Protein 2FCJ (pdb70)

Secondary structure (DSSP, 8-state):
-PPP-EEEEESSHHHHHHHHHHBSS--EEEE--S---HHHHHHHHHHTTTSEEEEE--SSHHHHHHHHHHHHH-TTSEEE---TTT-STTTS-HHHHHHHHHHTT--B-GGGT-/----EEEEESSHHHHHHHHHHBSS--EEEE--S---HHHHHHHHHHTTTSEEEEE--SSHHHHHHHHHHHHH-TTSEEE---GGG-SGGGS-HHHHHHHHHHTT--B-GGGGS--TT-/---EEEEESSHHHHHHHHHHB-S--EEEE--S---HHHHHHHHHHTTTSEEEEE--SSHHHHHHHHHHHHH-TTSEEE---GGG-SGGGS-HHHHHHHHHHTT--B-GGG-SPPP-

Nearest PDB structures (foldseek):
  2fcj-assembly1_A  TM=1.009E+00  e=1.079E-23  Geobacillus stearothermophilus
  2fcj-assembly2_B  TM=9.886E-01  e=8.982E-22  Geobacillus stearothermophilus
  6z2b-assembly4_D  TM=7.863E-01  e=1.156E-04  Geobacillus stearothermophilus
  6z2b-assembly2_B  TM=7.412E-01  e=1.156E-04  Geobacillus stearothermophilus
  6tpq-assembly1_B  TM=8.376E-01  e=6.869E-04  Geobacillus stearothermophilus

InterPro domains:
  IPR006171 TOPRIM domain [PF01751] (6-75)
  IPR006171 TOPRIM domain [PS50880] (5-93)
  IPR006171 TOPRIM domain [SM00493] (5-79)
  IPR034141 Ribonuclease M5-like, TOPRIM domain [cd01027] (4-86)

Sequence (348 aa):
MMRRVEEKVIIVEGRSDKQKVAAVLNEPVVIVCTNGTISDARLEELADELEGYDVYLLADADEAGEKLRRQFRRMFPEAEHLYIDRAAYREVAAAAPIWHLAQVLLRARFDVRIESLMRRVEKVIIVEGRSDKQKVAAVLNEPVVIVCTNGTISDARLEELADELEGGYDVYLLADAADEAGEKLRRQFRRRMFPEAEHLYIDRAYREVAAAPIWHLAQVLLRARFDVRIESLMRGRGERVEEKVIIVEGRSDKQKVAAVLNEPVVIVCTNGTISDARLEELADELEGYDVYLLADADEAGEKLRRQFRRRMFPEAEHLYIDRAYREVAAAPIWHLAQVLLRARFDVRIEESLMRGRG

Organism: Geobacillus kaustophilus (strain HTA426) (NCBI:txid235909)

Solvent-accessible surface area: 18902 Å² total; per-residue (Å²): 227,222,201,52,76,44,0,0,0,0,30,22,179,74,8,70,99,42,0,51,64,0,18,90,41,95,22,67,20,33,21,14,120,26,106,20,59,58,65,165,0,86,110,23,2,80,126,19,55,18,79,22,6,10,0,0,1,23,8,14,107,48,0,26,113,8,6,78,25,0,27,127,34,2,4,19,1,41,28,13,58,7,66,27,83,81,124,57,0,54,65,1,35,91,110,24,0,0,88,4,0,91,168,9,186,2,77,20,105,142,111,13,75,124,204,190,53,74,44,0,0,0,0,19,25,178,57,10,79,122,38,0,52,62,1,11,88,33,94,22,56,21,37,25,17,111,33,128,32,66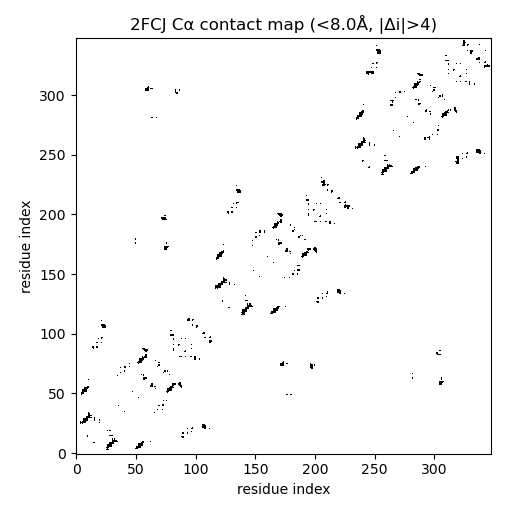,55,70,96,0,91,94,18,12,100,128,22,144,69,94,66,6,3,0,0,2,20,10,25,68,50,0,9,92,6,3,51,24,0,88,149,46,6,90,128,5,79,31,14,95,10,69,37,68,60,73,70,0,47,60,3,25,66,65,24,0,0,92,23,0,88,203,8,146,3,78,10,109,147,124,12,52,157,160,34,237,89,117,145,71,52,43,0,0,0,0,11,20,133,65,3,62,108,58,0,46,57,0,16,88,42,88,25,56,32,29,22,13,110,17,80,31,69,81,78,85,0,66,99,7,3,79,109,15,88,33,68,6,3,5,0,0,1,8,34,30,120,30,0,99,97,1,17,121,14,0,124,172,44,8,11,22,3,72,36,15,116,12,71,181,81,84,149,68,0,24,63,0,31,55,95,36,0,0,68,9,0,65,145,12,193,3,82,11,108,127,124,4,69,161,184,36,115,130

CATH classification: 3.40.1360.10

Structure (mmCIF, N/CA/C/O backbone):
data_2FCJ
#
_entry.id   2FCJ
#
_cell.length_a   36.617
_cell.length_b   72.720
_cell.length_c   116.299
_cell.angle_alpha   90.00
_cell.angle_beta   90.00
_cell.angle_gamma   90.00
#
_symmetry.space_group_name_H-M   'P 21 21 21'
#
loop_
_entity.id
_entity.type
_entity.pdbx_description
1 polymer 'small TOPRIM domain protein'
2 non-polymer GLYCEROL
3 non-polymer 'SULFATE ION'
4 non-polymer '2-(N-MORPHOLINO)-ETHANESULFONIC ACID'
5 water water
#
loop_
_atom_site.group_PDB
_atom_site.id
_atom_site.type_symbol
_atom_site.label_atom_id
_atom_site.label_alt_id
_atom_site.label_comp_id
_atom_site.label_asym_id
_atom_site.label_entity_id
_atom_site.label_seq_id
_atom_site.pdbx_PDB_ins_code
_atom_site.Cartn_x
_atom_site.Cartn_y
_atom_site.Cartn_z
_atom_site.occupancy
_atom_site.B_iso_or_equiv
_atom_site.auth_seq_id
_atom_site.auth_comp_id
_atom_site.auth_asym_id
_atom_site.auth_atom_id
_atom_site.pdbx_PDB_model_num
ATOM 1 N N A MET A 1 1 ? 4.111 57.534 -14.904 0.50 27.27 1 MET A N 1
ATOM 2 N N B MET A 1 1 ? 3.222 57.458 -14.557 0.50 27.41 1 MET A N 1
ATOM 3 C CA A MET A 1 1 ? 4.084 56.812 -13.599 0.50 25.90 1 MET A CA 1
ATOM 4 C CA B MET A 1 1 ? 3.919 56.716 -13.471 0.50 27.41 1 MET A CA 1
ATOM 5 C C A MET A 1 1 ? 4.353 55.318 -13.754 0.50 22.32 1 MET A C 1
ATOM 6 C C B MET A 1 1 ? 4.604 55.450 -13.994 0.50 23.84 1 MET A C 1
ATOM 7 O O A MET A 1 1 ? 3.561 54.570 -14.350 0.50 21.47 1 MET A O 1
ATOM 8 O O B MET A 1 1 ? 4.453 55.065 -15.155 0.50 24.03 1 MET A O 1
ATOM 17 N N . ARG A 1 2 ? 5.444 54.871 -13.154 1.00 20.39 2 ARG A N 1
ATOM 18 C CA . ARG A 1 2 ? 5.825 53.480 -13.280 1.00 20.44 2 ARG A CA 1
ATOM 19 C C . ARG A 1 2 ? 5.002 52.612 -12.333 1.00 19.53 2 ARG A C 1
ATOM 20 O O . ARG A 1 2 ? 4.338 53.116 -11.418 1.00 19.82 2 ARG A O 1
ATOM 28 N N . ARG A 1 3 ? 4.961 51.323 -12.601 1.00 18.28 3 ARG A N 1
ATOM 29 C CA . ARG A 1 3 ? 4.123 50.437 -11.837 1.00 18.52 3 ARG A CA 1
ATOM 30 C C . ARG A 1 3 ? 4.627 50.337 -10.401 1.00 19.28 3 ARG A C 1
ATOM 31 O O . ARG A 1 3 ? 5.819 50.397 -10.114 1.00 18.99 3 ARG A O 1
ATOM 39 N N . VAL A 1 4 ? 3.701 50.222 -9.469 1.00 16.47 4 VAL A N 1
ATOM 40 C CA . VAL A 1 4 ? 4.075 50.063 -8.076 1.00 18.73 4 VAL A CA 1
ATOM 41 C C . VAL A 1 4 ? 4.391 48.599 -7.807 1.00 21.43 4 VAL A C 1
ATOM 42 O O . VAL A 1 4 ? 3.604 47.720 -8.187 1.00 25.26 4 VAL A O 1
ATOM 46 N N . GLU A 1 5 ? 5.587 48.340 -7.276 1.00 19.73 5 GLU A N 1
ATOM 47 C CA A GLU A 1 5 ? 6.055 46.968 -7.047 0.50 23.17 5 GLU A CA 1
ATOM 48 C CA B GLU A 1 5 ? 6.088 46.976 -7.062 0.50 24.85 5 GLU A CA 1
ATOM 49 C C . GLU A 1 5 ? 6.274 46.640 -5.581 1.00 23.55 5 GLU A C 1
ATOM 50 O O . GLU A 1 5 ? 6.251 45.473 -5.181 1.00 25.96 5 GLU A O 1
ATOM 61 N N . LYS A 1 6 ? 6.504 47.662 -4.774 1.00 20.82 6 LYS A N 1
ATOM 62 C CA . LYS A 1 6 ? 6.870 47.448 -3.382 1.00 20.98 6 LYS A CA 1
ATOM 63 C C . LYS A 1 6 ? 5.650 47.363 -2.515 1.00 19.72 6 LYS A C 1
ATOM 64 O O . LYS A 1 6 ? 4.722 48.148 -2.647 1.00 19.96 6 LYS A O 1
ATOM 70 N N . VAL A 1 7 ? 5.744 46.485 -1.517 1.00 19.45 7 VAL A N 1
ATOM 71 C CA . VAL A 1 7 ? 4.678 46.249 -0.562 1.00 20.31 7 VAL A CA 1
ATOM 72 C C . VAL A 1 7 ? 5.290 46.094 0.832 1.00 20.57 7 VAL A C 1
ATOM 73 O O . VAL A 1 7 ? 6.259 45.338 0.997 1.00 21.64 7 VAL A O 1
ATOM 77 N N . ILE A 1 8 ? 4.780 46.841 1.813 1.00 19.90 8 ILE A N 1
ATOM 78 C CA . ILE A 1 8 ? 5.146 46.644 3.219 1.00 19.51 8 ILE A CA 1
ATOM 79 C C . ILE A 1 8 ? 3.924 46.145 3.963 1.00 20.83 8 ILE A C 1
ATOM 80 O O . ILE A 1 8 ? 2.848 46.736 3.866 1.00 20.08 8 ILE A O 1
ATOM 85 N N . ILE A 1 9 ? 4.108 45.065 4.720 1.00 20.18 9 ILE A N 1
ATOM 86 C CA . ILE A 1 9 ? 3.056 44.514 5.558 1.00 20.39 9 ILE A CA 1
ATOM 87 C C . ILE A 1 9 ? 3.386 44.801 7.005 1.00 19.16 9 ILE A C 1
ATOM 88 O O . ILE A 1 9 ? 4.524 44.631 7.438 1.00 20.05 9 ILE A O 1
ATOM 93 N N . VAL A 1 10 ? 2.409 45.336 7.726 1.00 19.34 10 VAL A N 1
ATOM 94 C CA . VAL A 1 10 ? 2.526 45.608 9.160 1.00 19.17 10 VAL A CA 1
ATOM 95 C C . VAL A 1 10 ? 1.322 45.038 9.882 1.00 19.91 10 VAL A C 1
ATOM 96 O O . VAL A 1 10 ? 0.312 44.678 9.260 1.00 19.98 10 VAL A O 1
ATOM 100 N N . GLU A 1 11 ? 1.417 44.991 11.208 1.00 20.11 11 GLU A N 1
ATOM 101 C CA . GLU A 1 11 ? 0.380 44.365 12.018 1.00 22.12 11 GLU A CA 1
ATOM 102 C C . GLU A 1 11 ? -0.714 45.347 12.424 1.00 22.13 11 GLU A C 1
ATOM 103 O O . GLU A 1 11 ? -1.885 44.967 12.555 1.00 24.57 11 GLU A O 1
ATOM 109 N N . GLY A 1 12 ? -0.341 46.609 12.602 1.00 21.81 12 GLY A N 1
ATOM 110 C CA . GLY A 1 12 ? -1.193 47.569 13.305 1.00 22.02 12 GLY A CA 1
ATOM 111 C C . GLY A 1 12 ? -1.542 48.799 12.488 1.00 22.13 12 GLY A C 1
ATOM 112 O O . GLY A 1 12 ? -0.755 49.259 11.666 1.00 21.58 12 GLY A O 1
ATOM 113 N N . ARG A 1 13 ? -2.729 49.349 12.727 1.00 20.54 13 ARG A N 1
ATOM 114 C CA . ARG A 1 13 ? -3.202 50.491 11.958 1.00 21.77 13 ARG A CA 1
ATOM 115 C C . ARG A 1 13 ? -2.255 51.680 12.076 1.00 20.63 13 ARG A C 1
ATOM 116 O O . ARG A 1 13 ? -2.006 52.384 11.097 1.00 22.15 13 ARG A O 1
ATOM 124 N N . SER A 1 14 ? -1.810 51.967 13.296 1.00 20.00 14 SER A N 1
ATOM 125 C CA . SER A 1 14 ? -0.929 53.106 13.503 1.00 20.36 14 SER A CA 1
ATOM 126 C C . SER A 1 14 ? 0.418 52.877 12.831 1.00 20.09 14 SER A C 1
ATOM 127 O O . SER A 1 14 ? 1.040 53.820 12.345 1.00 22.09 14 SER A O 1
ATOM 130 N N . ASP A 1 15 ? 0.855 51.619 12.784 1.00 19.99 15 ASP A N 1
ATOM 131 C CA . ASP A 1 15 ? 2.091 51.277 12.079 1.00 19.61 15 ASP A CA 1
ATOM 132 C C . ASP A 1 15 ? 1.939 51.703 10.629 1.00 20.41 15 ASP A C 1
ATOM 133 O O . ASP A 1 15 ? 2.872 52.226 10.040 1.00 20.07 15 ASP A O 1
ATOM 138 N N . LYS A 1 16 ? 0.803 51.358 10.027 1.00 20.17 16 LYS A N 1
ATOM 139 C CA . LYS A 1 16 ? 0.557 51.649 8.620 1.00 19.70 16 LYS A CA 1
ATOM 140 C C . LYS A 1 16 ? 0.608 53.144 8.335 1.00 20.35 16 LYS A C 1
ATOM 141 O O . LYS A 1 16 ? 1.293 53.585 7.416 1.00 20.86 16 LYS A O 1
ATOM 147 N N . GLN A 1 17 ? -0.102 53.923 9.143 1.00 20.04 17 GLN A N 1
ATOM 148 C CA . GLN A 1 17 ? -0.112 55.365 8.967 1.00 20.27 17 GLN A CA 1
ATOM 149 C C . GLN A 1 17 ? 1.287 55.964 9.145 1.00 19.19 17 GLN A C 1
ATOM 150 O O . GLN A 1 17 ? 1.697 56.841 8.389 1.00 20.08 17 GLN A O 1
ATOM 156 N N . LYS A 1 18 ? 2.027 55.462 10.127 1.00 21.01 18 LYS A N 1
ATOM 157 C CA . LYS A 1 18 ? 3.369 55.963 10.409 1.00 20.09 18 LYS A CA 1
ATOM 158 C C . LYS A 1 18 ? 4.330 55.664 9.261 1.00 20.91 18 LYS A C 1
ATOM 159 O O . LYS A 1 18 ? 5.103 56.524 8.836 1.00 21.50 18 LYS A O 1
ATOM 165 N N . VAL A 1 19 ? 4.283 54.435 8.766 1.00 20.49 19 VAL A N 1
ATOM 166 C CA . VAL A 1 19 ? 5.067 54.076 7.594 1.00 19.83 19 VAL A CA 1
ATOM 167 C C . VAL A 1 19 ? 4.720 54.944 6.386 1.00 21.33 19 VAL A C 1
ATOM 168 O O . VAL A 1 19 ? 5.606 55.458 5.696 1.00 19.91 19 VAL A O 1
ATOM 172 N N . ALA A 1 20 ? 3.426 55.099 6.119 1.00 19.73 20 ALA A N 1
ATOM 173 C CA . ALA A 1 20 ? 2.982 55.861 4.962 1.00 20.59 20 ALA A CA 1
ATOM 174 C C . ALA A 1 20 ? 3.476 57.298 5.021 1.00 21.05 20 ALA A C 1
ATOM 175 O O . ALA A 1 20 ? 3.718 57.912 3.985 1.00 22.46 20 ALA A O 1
ATOM 177 N N . ALA A 1 21 ? 3.567 57.843 6.233 1.00 20.08 21 ALA A N 1
ATOM 178 C CA . ALA A 1 21 ? 3.973 59.229 6.429 1.00 21.13 21 ALA A CA 1
ATOM 179 C C . ALA A 1 21 ? 5.447 59.457 6.113 1.00 18.20 21 ALA A C 1
ATOM 180 O O . ALA A 1 21 ? 5.831 60.556 5.710 1.00 21.29 21 ALA A O 1
ATOM 182 N N . VAL A 1 22 ? 6.274 58.423 6.256 1.00 19.45 22 VAL A N 1
ATOM 183 C CA . VAL A 1 22 ? 7.697 58.609 5.987 1.00 18.26 22 VAL A CA 1
ATOM 184 C C . VAL A 1 22 ? 8.078 58.373 4.537 1.00 17.34 22 VAL A C 1
ATOM 185 O O . VAL A 1 22 ? 9.136 58.804 4.092 1.00 16.97 22 VAL A O 1
ATOM 192 N N . LEU A 1 23 ? 7.212 57.685 3.796 1.00 19.20 23 LEU A N 1
ATOM 193 C CA . LEU A 1 23 ? 7.562 57.254 2.453 1.00 18.63 23 LEU A CA 1
ATOM 194 C C . LEU A 1 23 ? 7.466 58.373 1.428 1.00 19.87 23 LEU A C 1
ATOM 195 O O . LEU A 1 23 ? 6.599 59.241 1.518 1.00 22.16 23 LEU A O 1
ATOM 200 N N . ASN A 1 24 ? 8.373 58.343 0.465 1.00 20.04 24 ASN A N 1
ATOM 201 C CA . ASN A 1 24 ? 8.354 59.326 -0.617 1.00 21.42 24 ASN A CA 1
ATOM 202 C C . ASN A 1 24 ? 8.145 58.689 -1.988 1.00 22.40 24 ASN A C 1
ATOM 203 O O . ASN A 1 24 ? 8.426 59.304 -3.013 1.00 25.41 24 ASN A O 1
ATOM 208 N N . GLU A 1 25 ? 7.709 57.434 -1.996 1.00 22.08 25 GLU A N 1
ATOM 209 C CA . GLU A 1 25 ? 7.278 56.769 -3.221 1.00 20.93 25 GLU A CA 1
ATOM 210 C C . GLU A 1 25 ? 6.001 55.985 -2.898 1.00 22.31 25 GLU A C 1
ATOM 211 O O . GLU A 1 25 ? 5.732 55.686 -1.733 1.00 21.50 25 GLU A O 1
ATOM 217 N N . PRO A 1 26 ? 5.179 55.687 -3.918 1.00 20.86 26 PRO A N 1
ATOM 218 C CA . PRO A 1 26 ? 3.986 54.882 -3.670 1.00 20.10 26 PRO A CA 1
ATOM 219 C C . PRO A 1 26 ? 4.340 53.438 -3.297 1.00 20.56 26 PRO A C 1
ATOM 220 O O . PRO A 1 26 ? 5.174 52.817 -3.935 1.00 20.64 26 PRO A O 1
ATOM 224 N N . VAL A 1 27 ? 3.805 52.976 -2.183 1.00 22.30 27 VAL A N 1
ATOM 225 C CA . VAL A 1 27 ? 4.080 51.629 -1.709 1.00 20.26 27 VAL A CA 1
ATOM 226 C C . VAL A 1 27 ? 2.754 51.133 -1.206 1.00 20.36 27 VAL A C 1
ATOM 227 O O . VAL A 1 27 ? 2.019 51.887 -0.580 1.00 21.87 27 VAL A O 1
ATOM 231 N N . VAL A 1 28 ? 2.400 49.892 -1.542 1.00 20.50 28 VAL A N 1
ATOM 232 C CA . VAL A 1 28 ? 1.206 49.323 -0.966 1.00 20.68 28 VAL A CA 1
ATOM 233 C C . VAL A 1 28 ? 1.532 48.923 0.462 1.00 20.11 28 VAL A C 1
ATOM 234 O O . VAL A 1 28 ? 2.473 48.161 0.690 1.00 21.08 28 VAL A O 1
ATOM 238 N N . ILE A 1 29 ? 0.736 49.400 1.407 1.00 19.74 29 ILE A N 1
ATOM 239 C CA . ILE A 1 29 ? 0.904 49.030 2.799 1.00 19.67 29 ILE A CA 1
ATOM 240 C C . ILE A 1 29 ? -0.287 48.225 3.245 1.00 23.51 29 ILE A C 1
ATOM 241 O O . ILE A 1 29 ? -1.428 48.706 3.194 1.00 24.17 29 ILE A O 1
ATOM 246 N N . VAL A 1 30 ? -0.035 46.967 3.584 1.00 21.44 30 VAL A N 1
ATOM 247 C CA . VAL A 1 30 ? -1.073 46.063 4.019 1.00 23.29 30 VAL A CA 1
ATOM 248 C C . VAL A 1 30 ? -0.997 45.944 5.530 1.00 22.30 30 VAL A C 1
ATOM 249 O O . VAL A 1 30 ? 0.080 45.730 6.109 1.00 21.79 30 VAL A O 1
ATOM 253 N N . CYS A 1 31 ? -2.124 46.146 6.189 1.00 22.09 31 CYS A N 1
ATOM 254 C CA . CYS A 1 31 ? -2.218 45.944 7.617 1.00 22.68 31 CYS A CA 1
ATOM 255 C C . CYS A 1 31 ? -2.977 44.657 7.929 1.00 22.87 31 CYS A C 1
ATOM 256 O O . CYS A 1 31 ? -4.063 44.427 7.393 1.00 26.23 31 CYS A O 1
ATOM 259 N N . THR A 1 32 ? -2.395 43.781 8.732 1.00 22.83 32 THR A N 1
ATOM 260 C CA . THR A 1 32 ? -3.074 42.524 9.039 1.00 23.87 32 THR A CA 1
ATOM 261 C C . THR A 1 32 ? -4.165 42.725 10.087 1.00 25.43 32 THR A C 1
ATOM 262 O O . THR A 1 32 ? -4.999 41.847 10.297 1.00 28.07 32 THR A O 1
ATOM 266 N N . ASN A 1 33 ? -4.131 43.865 10.773 1.00 24.70 33 ASN A N 1
ATOM 267 C CA . ASN A 1 33 ? -5.123 44.179 11.789 1.00 26.04 33 ASN A CA 1
ATOM 268 C C . ASN A 1 33 ? -5.086 43.168 12.912 1.00 25.49 33 ASN A C 1
ATOM 269 O O . ASN A 1 33 ? -6.137 42.718 13.382 1.00 26.79 33 ASN A O 1
ATOM 274 N N . GLY A 1 34 ? -3.883 42.846 13.370 1.00 23.09 34 GLY A N 1
ATOM 275 C CA . GLY A 1 34 ? -3.692 41.798 14.360 1.00 25.70 34 GLY A CA 1
ATOM 276 C C . GLY A 1 34 ? -3.308 40.500 13.685 1.00 26.86 34 GLY A C 1
ATOM 277 O O . GLY A 1 34 ? -2.518 40.497 12.739 1.00 26.52 34 GLY A O 1
ATOM 278 N N . THR A 1 35 ? -3.888 39.393 14.136 1.00 28.65 35 THR A N 1
ATOM 279 C CA . THR A 1 35 ? -3.618 38.104 13.513 1.00 27.98 35 THR A CA 1
ATOM 280 C C . THR A 1 35 ? -4.288 37.993 12.151 1.00 27.76 35 THR A C 1
ATOM 281 O O . THR A 1 35 ? -5.305 38.635 11.887 1.00 29.12 35 THR A O 1
ATOM 285 N N . ILE A 1 36 ? -3.711 37.158 11.294 1.00 24.77 36 ILE A N 1
ATOM 286 C CA . ILE A 1 36 ? -4.238 36.901 9.960 1.00 24.04 36 ILE A CA 1
ATOM 287 C C . ILE A 1 36 ? -4.236 35.391 9.762 1.00 21.48 36 ILE A C 1
ATOM 288 O O . ILE A 1 36 ? -3.308 34.705 10.188 1.00 21.74 36 ILE A O 1
ATOM 293 N N . SER A 1 37 ? -5.317 34.859 9.207 1.00 20.44 37 SER A N 1
ATOM 294 C CA . SER A 1 37 ? -5.390 33.425 9.013 1.00 19.54 37 SER A CA 1
ATOM 295 C C . SER A 1 37 ? -4.380 32.967 7.981 1.00 17.94 37 SER A C 1
ATOM 296 O O . SER A 1 37 ? -4.006 33.708 7.053 1.00 18.35 37 SER A O 1
ATOM 299 N N . ASP A 1 38 ? -3.990 31.709 8.099 1.00 17.90 38 ASP A N 1
ATOM 300 C CA . ASP A 1 38 ? -3.145 31.107 7.087 1.00 18.10 38 ASP A CA 1
ATOM 301 C C . ASP A 1 38 ? -3.749 31.306 5.697 1.00 19.31 38 ASP A C 1
ATOM 302 O O . ASP A 1 38 ? -3.033 31.577 4.737 1.00 20.26 38 ASP A O 1
ATOM 307 N N . ALA A 1 39 ? -5.047 31.067 5.554 1.00 19.33 39 ALA A N 1
ATOM 308 C CA . ALA A 1 39 ? -5.676 31.136 4.237 1.00 19.09 39 ALA A CA 1
ATOM 309 C C . ALA A 1 39 ? -5.614 32.544 3.641 1.00 20.40 39 ALA A C 1
ATOM 310 O O . ALA A 1 39 ? -5.355 32.714 2.448 1.00 20.02 39 ALA A O 1
ATOM 312 N N . ARG A 1 40 ? -5.848 33.562 4.460 1.00 20.87 40 ARG A N 1
ATOM 313 C CA . ARG A 1 40 ? -5.717 34.936 3.973 1.00 22.57 40 ARG A CA 1
ATOM 314 C C . ARG A 1 40 ? -4.270 35.274 3.599 1.00 20.85 40 ARG A C 1
ATOM 315 O O . ARG A 1 40 ? -4.003 35.926 2.593 1.00 20.85 40 ARG A O 1
ATOM 323 N N . LEU A 1 41 ? -3.323 34.752 4.367 1.00 21.19 41 LEU A N 1
ATOM 324 C CA . LEU A 1 41 ? -1.913 34.937 4.046 1.00 22.63 41 LEU A CA 1
ATOM 325 C C . LEU A 1 41 ? -1.523 34.248 2.745 1.00 21.65 41 LEU A C 1
ATOM 326 O O . LEU A 1 41 ? -0.793 34.811 1.946 1.00 22.74 41 LEU A O 1
ATOM 335 N N . GLU A 1 42 ? -1.995 33.023 2.538 1.00 20.95 42 GLU A N 1
ATOM 336 C CA . GLU A 1 42 ? -1.740 32.327 1.284 1.00 22.01 42 GLU A CA 1
ATOM 337 C C . GLU A 1 42 ? -2.310 33.110 0.109 1.00 20.82 42 GLU A C 1
ATOM 338 O O . GLU A 1 42 ? -1.662 33.234 -0.932 1.00 21.44 42 GLU A O 1
ATOM 344 N N . GLU A 1 43 ? -3.536 33.608 0.253 1.00 21.09 43 GLU A N 1
ATOM 345 C CA . GLU A 1 43 ? -4.151 34.419 -0.792 1.00 21.07 43 GLU A CA 1
ATOM 346 C C . GLU A 1 43 ? -3.302 35.644 -1.094 1.00 21.93 43 GLU A C 1
ATOM 347 O O . GLU A 1 43 ? -3.083 35.986 -2.258 1.00 21.52 43 GLU A O 1
ATOM 353 N N . LEU A 1 44 ? -2.875 36.331 -0.042 1.00 22.52 44 LEU A N 1
ATOM 354 C CA . LEU A 1 44 ? -2.012 37.487 -0.208 1.00 22.41 44 LEU A CA 1
ATOM 355 C C . LEU A 1 44 ? -0.720 37.127 -0.942 1.00 22.60 44 LEU A C 1
ATOM 356 O O . LEU A 1 44 ? -0.300 37.836 -1.847 1.00 22.87 44 LEU A O 1
ATOM 361 N N . ALA A 1 45 ? -0.067 36.042 -0.531 1.00 22.49 45 ALA A N 1
ATOM 362 C CA . ALA A 1 45 ? 1.162 35.602 -1.191 1.00 22.01 45 ALA A CA 1
ATOM 363 C C . ALA A 1 45 ? 0.918 35.363 -2.672 1.00 22.69 45 ALA A C 1
ATOM 364 O O . ALA A 1 45 ? 1.745 35.715 -3.528 1.00 22.52 45 ALA A O 1
ATOM 366 N N . ASP A 1 46 ? -0.203 34.718 -2.978 1.00 22.50 46 ASP A N 1
ATOM 367 C CA . ASP A 1 46 ? -0.560 34.457 -4.363 1.00 21.12 46 ASP A CA 1
ATOM 368 C C . ASP A 1 46 ? -0.720 35.768 -5.133 1.00 21.48 46 ASP A C 1
ATOM 369 O O . ASP A 1 46 ? -0.191 35.934 -6.243 1.00 22.42 46 ASP A O 1
ATOM 374 N N . GLU A 1 47 ? -1.471 36.696 -4.550 1.00 22.66 47 GLU A N 1
ATOM 375 C CA . GLU A 1 47 ? -1.721 37.980 -5.187 1.00 22.64 47 GLU A CA 1
ATOM 376 C C . GLU A 1 47 ? -0.429 38.753 -5.401 1.00 20.01 47 GLU A C 1
ATOM 377 O O . GLU A 1 47 ? -0.272 39.434 -6.423 1.00 21.35 47 GLU A O 1
ATOM 383 N N . LEU A 1 48 ? 0.520 38.579 -4.487 1.00 21.67 48 LEU A N 1
ATOM 384 C CA . LEU A 1 48 ? 1.727 39.399 -4.501 1.00 22.01 48 LEU A CA 1
ATOM 385 C C . LEU A 1 48 ? 2.907 38.726 -5.204 1.00 20.94 48 LEU A C 1
ATOM 386 O O . LEU A 1 48 ? 4.028 39.215 -5.135 1.00 20.49 48 LEU A O 1
ATOM 391 N N . GLU A 1 49 ? 2.659 37.633 -5.919 1.00 21.20 49 GLU A N 1
ATOM 392 C CA . GLU A 1 49 ? 3.733 37.051 -6.726 1.00 22.60 49 GLU A CA 1
ATOM 393 C C . GLU A 1 49 ? 4.308 38.084 -7.688 1.00 20.55 49 GLU A C 1
ATOM 394 O O . GLU A 1 49 ? 3.562 38.767 -8.394 1.00 22.79 49 GLU A O 1
ATOM 400 N N . GLY A 1 50 ? 5.627 38.227 -7.709 1.00 21.37 50 GLY A N 1
ATOM 401 C CA . GLY A 1 50 ? 6.260 39.181 -8.615 1.00 21.03 50 GLY A CA 1
ATOM 402 C C . GLY A 1 50 ? 6.445 40.551 -7.994 1.00 19.85 50 GLY A C 1
ATOM 403 O O . GLY A 1 50 ? 7.206 41.370 -8.506 1.00 22.49 50 GLY A O 1
ATOM 404 N N . TYR A 1 51 ? 5.839 40.769 -6.824 1.00 18.70 51 TYR A N 1
ATOM 405 C CA . TYR A 1 51 ? 6.022 42.021 -6.100 1.00 18.53 51 TYR A CA 1
ATOM 406 C C . TYR A 1 51 ? 7.222 41.930 -5.180 1.00 18.05 51 TYR A C 1
ATOM 407 O O . TYR A 1 51 ? 7.739 40.837 -4.896 1.00 19.14 51 TYR A O 1
ATOM 416 N N . ASP A 1 52 ? 7.649 43.081 -4.687 1.00 20.65 52 ASP A N 1
ATOM 417 C CA . ASP A 1 52 ? 8.795 43.186 -3.803 1.00 20.46 52 ASP A CA 1
ATOM 418 C C . ASP A 1 52 ? 8.248 43.432 -2.390 1.00 20.08 52 ASP A C 1
ATOM 419 O O . ASP A 1 52 ? 7.878 44.556 -2.042 1.00 21.38 52 ASP A O 1
ATOM 424 N N . VAL A 1 53 ? 8.198 42.384 -1.574 1.00 20.54 53 VAL A N 1
ATOM 425 C CA . VAL A 1 53 ? 7.364 42.400 -0.374 1.00 19.69 53 VAL A CA 1
ATOM 426 C C . VAL A 1 53 ? 8.244 42.353 0.872 1.00 20.22 53 VAL A C 1
ATOM 427 O O . VAL A 1 53 ? 9.226 41.601 0.925 1.00 19.82 53 VAL A O 1
ATOM 431 N N . TYR A 1 54 ? 7.845 43.133 1.879 1.00 19.58 54 TYR A N 1
ATOM 432 C CA . TYR A 1 54 ? 8.571 43.279 3.134 1.00 18.48 54 TYR A CA 1
ATOM 433 C C . TYR A 1 54 ? 7.579 43.132 4.267 1.00 20.10 54 TYR A C 1
ATOM 434 O O . TYR A 1 54 ? 6.431 43.578 4.154 1.00 21.60 54 TYR A O 1
ATOM 443 N N . LEU A 1 55 ? 8.029 42.541 5.361 1.00 19.35 55 LEU A N 1
ATOM 444 C CA . LEU A 1 55 ? 7.271 42.479 6.606 1.00 20.40 55 LEU A CA 1
ATOM 445 C C . LEU A 1 55 ? 8.011 43.253 7.695 1.00 19.02 55 LEU A C 1
ATOM 446 O O . LEU A 1 55 ? 9.171 42.948 8.008 1.00 19.70 55 LEU A O 1
ATOM 451 N N . LEU A 1 56 ? 7.324 44.229 8.282 1.00 20.41 56 LEU A N 1
ATOM 452 C CA . LEU A 1 56 ? 7.853 45.045 9.376 1.00 22.46 56 LEU A CA 1
ATOM 453 C C . LEU A 1 56 ? 7.005 44.850 10.631 1.00 21.61 56 LEU A C 1
ATOM 454 O O . LEU A 1 56 ? 5.894 45.372 10.706 1.00 23.26 56 LEU A O 1
ATOM 459 N N . ALA A 1 57 ? 7.507 44.060 11.579 1.00 22.21 57 ALA A N 1
ATOM 460 C CA . ALA A 1 57 ? 6.741 43.682 12.753 1.00 21.60 57 ALA A CA 1
ATOM 461 C C . ALA A 1 57 ? 7.457 44.188 13.989 1.00 22.82 57 ALA A C 1
ATOM 462 O O . ALA A 1 57 ? 8.672 44.400 13.969 1.00 23.99 57 ALA A O 1
ATOM 464 N N . ASP A 1 58 ? 6.734 44.281 15.097 1.00 21.87 58 ASP A N 1
ATOM 465 C CA . ASP A 1 58 ? 7.319 44.706 16.350 1.00 22.19 58 ASP A CA 1
ATOM 466 C C . ASP A 1 58 ? 8.365 43.699 16.795 1.00 24.51 58 ASP A C 1
ATOM 467 O O . ASP A 1 58 ? 8.214 42.487 16.613 1.00 24.78 58 ASP A O 1
ATOM 472 N N . ALA A 1 59 ? 9.417 44.204 17.431 1.00 29.13 59 ALA A N 1
ATOM 473 C CA . ALA A 1 59 ? 10.361 43.344 18.126 1.00 31.98 59 ALA A CA 1
ATOM 474 C C . ALA A 1 59 ? 9.787 43.009 19.494 1.00 31.74 59 ALA A C 1
ATOM 475 O O . ALA A 1 59 ? 10.206 43.573 20.503 1.00 35.65 59 ALA A O 1
ATOM 477 N N . ASP A 1 60 ? 8.757 42.167 19.493 1.00 28.33 60 ASP A N 1
ATOM 478 C CA . ASP A 1 60 ? 8.130 41.626 20.696 1.00 28.02 60 ASP A CA 1
ATOM 479 C C . ASP A 1 60 ? 7.446 40.306 20.357 1.00 26.96 60 ASP A C 1
ATOM 480 O O . ASP A 1 60 ? 7.628 39.780 19.257 1.00 27.42 60 ASP A O 1
ATOM 485 N N . GLU A 1 61 ? 6.675 39.753 21.286 1.00 24.90 61 GLU A N 1
ATOM 486 C CA . GLU A 1 61 ? 6.141 38.397 21.133 1.00 20.77 61 GLU A CA 1
ATOM 487 C C . GLU A 1 61 ? 5.138 38.286 19.981 1.00 24.15 61 GLU A C 1
ATOM 488 O O . GLU A 1 61 ? 5.261 37.432 19.082 1.00 21.65 61 GLU A O 1
ATOM 494 N N . ALA A 1 62 ? 4.174 39.199 19.970 1.00 20.66 62 ALA A N 1
ATOM 495 C CA . ALA A 1 62 ? 3.173 39.192 18.927 1.00 21.54 62 ALA A CA 1
ATOM 496 C C . ALA A 1 62 ? 3.858 39.326 17.575 1.00 19.47 62 ALA A C 1
ATOM 497 O O . ALA A 1 62 ? 3.454 38.682 16.605 1.00 21.42 62 ALA A O 1
ATOM 499 N N . GLY A 1 63 ? 4.885 40.174 17.518 1.00 22.07 63 GLY A N 1
ATOM 500 C CA . GLY A 1 63 ? 5.610 40.421 16.277 1.00 20.94 63 GLY A CA 1
ATOM 501 C C . GLY A 1 63 ? 6.315 39.167 15.806 1.00 22.39 63 GLY A C 1
ATOM 502 O O . GLY A 1 63 ? 6.273 38.830 14.622 1.00 23.19 63 GLY A O 1
ATOM 503 N N . GLU A 1 64 ? 6.923 38.451 16.748 1.00 21.38 64 GLU A N 1
ATOM 504 C CA . GLU A 1 64 ? 7.648 37.223 16.465 1.00 23.76 64 GLU A CA 1
ATOM 505 C C . GLU A 1 64 ? 6.702 36.118 15.991 1.00 23.49 64 GLU A C 1
ATOM 506 O O . GLU A 1 64 ? 7.034 35.345 15.083 1.00 24.29 64 GLU A O 1
ATOM 512 N N . LYS A 1 65 ? 5.499 36.086 16.548 1.00 23.32 65 LYS A N 1
ATOM 513 C CA . LYS A 1 65 ? 4.470 35.144 16.108 1.00 25.24 65 LYS A CA 1
ATOM 514 C C . LYS A 1 65 ? 4.109 35.366 14.635 1.00 22.25 65 LYS A C 1
ATOM 515 O O . LYS A 1 65 ? 3.934 34.423 13.856 1.00 23.76 65 LYS A O 1
ATOM 521 N N . LEU A 1 66 ? 3.933 36.627 14.269 1.00 22.20 66 LEU A N 1
ATOM 522 C CA . LEU A 1 66 ? 3.632 36.974 12.900 1.00 21.03 66 LEU A CA 1
ATOM 523 C C . LEU A 1 66 ? 4.804 36.642 11.987 1.00 20.66 66 LEU A C 1
ATOM 524 O O . LEU A 1 66 ? 4.625 36.055 10.932 1.00 22.11 66 LEU A O 1
ATOM 529 N N . ARG A 1 67 ? 6.016 36.921 12.440 1.00 21.62 67 ARG A N 1
ATOM 530 C CA . ARG A 1 67 ? 7.173 36.541 11.631 1.00 21.09 67 ARG A CA 1
ATOM 531 C C . ARG A 1 67 ? 7.235 35.039 11.407 1.00 20.53 67 ARG A C 1
ATOM 532 O O . ARG A 1 67 ? 7.553 34.580 10.303 1.00 21.54 67 ARG A O 1
ATOM 540 N N . ARG A 1 68 ? 6.949 34.263 12.444 1.00 22.18 68 ARG A N 1
ATOM 541 C CA . ARG A 1 68 ? 7.004 32.820 12.335 1.00 20.88 68 ARG A CA 1
ATOM 542 C C . ARG A 1 68 ? 5.976 32.311 11.331 1.00 20.92 68 ARG A C 1
ATOM 543 O O . ARG A 1 68 ? 6.270 31.432 10.516 1.00 21.39 68 ARG A O 1
ATOM 551 N N . GLN A 1 69 ? 4.780 32.894 11.371 1.00 20.68 69 GLN A N 1
ATOM 552 C CA . GLN A 1 69 ? 3.739 32.530 10.417 1.00 21.14 69 GLN A CA 1
ATOM 553 C C . GLN A 1 69 ? 4.201 32.834 8.995 1.00 20.84 69 GLN A C 1
ATOM 554 O O . GLN A 1 69 ? 3.990 32.038 8.070 1.00 21.93 69 GLN A O 1
ATOM 560 N N . PHE A 1 70 ? 4.800 34.004 8.811 1.00 20.69 70 PHE A N 1
ATOM 561 C CA . PHE A 1 70 ? 5.283 34.386 7.493 1.00 21.18 70 PHE A CA 1
ATOM 562 C C . PHE A 1 70 ? 6.389 33.469 6.985 1.00 20.18 70 PHE A C 1
ATOM 563 O O . PHE A 1 70 ? 6.466 33.194 5.794 1.00 20.42 70 PHE A O 1
ATOM 571 N N . ARG A 1 71 ? 7.295 33.054 7.863 1.00 20.77 71 ARG A N 1
ATOM 572 C CA . ARG A 1 71 ? 8.381 32.186 7.422 1.00 20.94 71 ARG A CA 1
ATOM 573 C C . ARG A 1 71 ? 7.837 30.863 6.881 1.00 20.47 71 ARG A C 1
ATOM 574 O O . ARG A 1 71 ? 8.393 30.288 5.937 1.00 22.86 71 ARG A O 1
ATOM 582 N N . ARG A 1 72 ? 6.682 30.457 7.419 1.00 21.34 72 ARG A N 1
ATOM 583 C CA . ARG A 1 72 ? 6.016 29.211 7.032 1.00 22.53 72 ARG A CA 1
ATOM 584 C C . ARG A 1 72 ? 5.119 29.399 5.798 1.00 21.99 72 ARG A C 1
ATOM 585 O O . ARG A 1 72 ? 5.138 28.578 4.881 1.00 23.60 72 ARG A O 1
ATOM 593 N N . MET A 1 73 ? 4.330 30.473 5.785 1.00 19.78 73 MET A N 1
ATOM 594 C CA . MET A 1 73 ? 3.290 30.669 4.749 1.00 20.36 73 MET A CA 1
ATOM 595 C C . MET A 1 73 ? 3.720 31.562 3.568 1.00 19.02 73 MET A C 1
ATOM 596 O O . MET A 1 73 ? 3.118 31.515 2.492 1.00 18.97 73 MET A O 1
ATOM 601 N N . PHE A 1 74 ? 4.667 32.460 3.818 1.00 16.76 74 PHE A N 1
ATOM 602 C CA . PHE A 1 74 ? 4.961 33.523 2.852 1.00 15.94 74 PHE A CA 1
ATOM 603 C C . PHE A 1 74 ? 6.456 33.789 2.897 1.00 16.44 74 PHE A C 1
ATOM 604 O O . PHE A 1 74 ? 6.887 34.877 3.246 1.00 15.68 74 PHE A O 1
ATOM 612 N N . PRO A 1 75 ? 7.261 32.782 2.555 1.00 16.23 75 PRO A N 1
ATOM 613 C CA . PRO A 1 75 ? 8.716 32.890 2.674 1.00 17.02 75 PRO A CA 1
ATOM 614 C C . PRO A 1 75 ? 9.317 33.957 1.743 1.00 17.58 75 PRO A C 1
ATOM 615 O O . PRO A 1 75 ? 10.429 34.419 1.977 1.00 20.44 75 PRO A O 1
ATOM 619 N N . GLU A 1 76 ? 8.531 34.415 0.773 1.00 17.35 76 GLU A N 1
ATOM 620 C CA . GLU A 1 76 ? 8.995 35.379 -0.224 1.00 20.55 76 GLU A CA 1
ATOM 621 C C . GLU A 1 76 ? 9.179 36.739 0.401 1.00 21.92 76 GLU A C 1
ATOM 622 O O . GLU A 1 76 ? 9.924 37.567 -0.134 1.00 21.86 76 GLU A O 1
ATOM 628 N N . ALA A 1 77 ? 8.450 36.994 1.485 1.00 19.68 77 ALA A N 1
ATOM 629 C CA . ALA A 1 77 ? 8.469 38.297 2.122 1.00 21.76 77 ALA A CA 1
ATOM 630 C C . ALA A 1 77 ? 9.765 38.496 2.881 1.00 21.13 77 ALA A C 1
ATOM 631 O O . ALA A 1 77 ? 10.166 37.645 3.691 1.00 23.33 77 ALA A O 1
ATOM 633 N N . GLU A 1 78 ? 10.427 39.619 2.628 1.00 21.03 78 GLU A N 1
ATOM 634 C CA . GLU A 1 78 ? 11.666 39.951 3.320 1.00 21.63 78 GLU A CA 1
ATOM 635 C C . GLU A 1 78 ? 11.386 40.612 4.662 1.00 19.84 78 GLU A C 1
ATOM 636 O O . GLU A 1 78 ? 10.585 41.552 4.749 1.00 21.24 78 GLU A O 1
ATOM 642 N N . HIS A 1 79 ? 12.075 40.176 5.704 1.00 20.27 79 HIS A N 1
ATOM 643 C CA . HIS A 1 79 ? 11.829 40.712 7.031 1.00 21.35 79 HIS A CA 1
ATOM 644 C C . HIS A 1 79 ? 12.660 41.952 7.331 1.00 22.32 79 HIS A C 1
ATOM 645 O O . HIS A 1 79 ? 13.880 41.939 7.155 1.00 25.26 79 HIS A O 1
ATOM 652 N N . LEU A 1 80 ? 11.988 43.027 7.726 1.00 22.54 80 LEU A N 1
ATOM 653 C CA . LEU A 1 80 ? 12.642 44.253 8.172 1.00 23.79 80 LEU A CA 1
ATOM 654 C C . LEU A 1 80 ? 12.482 44.378 9.667 1.00 23.80 80 LEU A C 1
ATOM 655 O O . LEU A 1 80 ? 11.493 43.919 10.235 1.00 24.77 80 LEU A O 1
ATOM 660 N N . TYR A 1 81 ? 13.478 44.968 10.314 1.00 22.83 81 TYR A N 1
ATOM 661 C CA . TYR A 1 81 ? 13.544 44.966 11.762 1.00 20.82 81 TYR A CA 1
ATOM 662 C C . TYR A 1 81 ? 13.845 46.379 12.210 1.00 21.41 81 TYR A C 1
ATOM 663 O O . TYR A 1 81 ? 14.735 47.031 11.662 1.00 24.87 81 TYR A O 1
ATOM 672 N N . ILE A 1 82 ? 13.068 46.883 13.149 1.00 22.39 82 ILE A N 1
ATOM 673 C CA . ILE A 1 82 ? 13.542 47.975 13.964 1.00 23.53 82 ILE A CA 1
ATOM 674 C C . ILE A 1 82 ? 14.514 47.479 15.027 1.00 24.99 82 ILE A C 1
ATOM 675 O O . ILE A 1 82 ? 14.625 46.275 15.290 1.00 25.59 82 ILE A O 1
ATOM 680 N N . ASP A 1 83 ? 15.262 48.416 15.588 1.00 22.08 83 ASP A N 1
ATOM 681 C CA . ASP A 1 83 ? 16.213 48.110 16.648 1.00 21.74 83 ASP A CA 1
ATOM 682 C C . ASP A 1 83 ? 15.370 47.567 17.785 1.00 21.35 83 ASP A C 1
ATOM 683 O O . ASP A 1 83 ? 14.453 48.242 18.247 1.00 21.29 83 ASP A O 1
ATOM 688 N N . ARG A 1 84 ? 15.684 46.366 18.256 1.00 21.83 84 ARG A N 1
ATOM 689 C CA . ARG A 1 84 ? 14.846 45.778 19.294 1.00 24.12 84 ARG A CA 1
ATOM 690 C C . ARG A 1 84 ? 14.924 46.613 20.580 1.00 25.15 84 ARG A C 1
ATOM 691 O O . ARG A 1 84 ? 14.106 46.439 21.490 1.00 28.45 84 ARG A O 1
ATOM 699 N N A ALA A 1 85 ? 15.817 47.602 20.596 0.50 25.26 85 ALA A N 1
ATOM 700 N N B ALA A 1 85 ? 15.900 47.516 20.648 0.50 26.20 85 ALA A N 1
ATOM 701 C CA A ALA A 1 85 ? 15.895 48.560 21.701 0.50 24.02 85 ALA A CA 1
ATOM 702 C CA B ALA A 1 85 ? 15.889 48.562 21.664 0.50 26.28 85 ALA A CA 1
ATOM 703 C C A ALA A 1 85 ? 14.752 49.573 21.718 0.50 23.44 85 ALA A C 1
ATOM 704 C C B ALA A 1 85 ? 14.507 49.183 21.746 0.50 26.15 85 ALA A C 1
ATOM 705 O O A ALA A 1 85 ? 14.501 50.225 22.733 0.50 22.39 85 ALA A O 1
ATOM 706 O O B ALA A 1 85 ? 13.874 49.177 22.806 0.50 28.15 85 ALA A O 1
ATOM 709 N N . TYR A 1 86 ? 14.025 49.684 20.611 1.00 23.78 86 TYR A N 1
ATOM 710 C CA . TYR A 1 86 ? 12.827 50.523 20.584 1.00 24.70 86 TYR A CA 1
ATOM 711 C C . TYR A 1 86 ? 11.553 49.649 20.679 1.00 23.74 86 TYR A C 1
ATOM 712 O O . TYR A 1 86 ? 10.485 50.138 21.036 1.00 25.75 86 TYR A O 1
ATOM 721 N N . ARG A 1 87 ? 11.689 48.356 20.405 1.00 26.83 87 ARG A N 1
ATOM 722 C CA . ARG A 1 87 ? 10.632 47.385 20.708 1.00 26.39 87 ARG A CA 1
ATOM 723 C C . ARG A 1 87 ? 9.491 47.335 19.679 1.00 27.15 87 ARG A C 1
ATOM 724 O O . ARG A 1 87 ? 9.264 46.305 19.033 1.00 31.21 87 ARG A O 1
ATOM 732 N N . GLU A 1 88 ? 8.746 48.429 19.594 1.00 24.65 88 GLU A N 1
ATOM 733 C CA . GLU A 1 88 ? 7.567 48.516 18.722 1.00 24.78 88 GLU A CA 1
ATOM 734 C C . GLU A 1 88 ? 7.759 49.562 17.635 1.00 22.85 88 GLU A C 1
ATOM 735 O O . GLU A 1 88 ? 8.289 50.645 17.882 1.00 24.33 88 GLU A O 1
ATOM 741 N N . VAL A 1 89 ? 7.224 49.279 16.448 1.00 21.84 89 VAL A N 1
ATOM 742 C CA . VAL A 1 89 ? 7.266 50.213 15.346 1.00 23.61 89 VAL A CA 1
ATOM 743 C C . VAL A 1 89 ? 6.624 51.528 15.775 1.00 25.00 89 VAL A C 1
ATOM 744 O O . VAL A 1 89 ? 7.091 52.618 15.426 1.00 29.13 89 VAL A O 1
ATOM 748 N N . ALA A 1 90 ? 5.575 51.420 16.591 1.00 27.39 90 ALA A N 1
ATOM 749 C CA . ALA A 1 90 ? 4.858 52.583 17.095 1.00 28.45 90 ALA A CA 1
ATOM 750 C C . ALA A 1 90 ? 5.714 53.456 18.006 1.00 27.59 90 ALA A C 1
ATOM 751 O O . ALA A 1 90 ? 5.467 54.652 18.138 1.00 30.08 90 ALA A O 1
ATOM 753 N N A ALA A 1 91 ? 6.674 52.843 18.691 0.50 28.06 91 ALA A N 1
ATOM 754 N N B ALA A 1 91 ? 6.715 52.841 18.628 0.50 27.86 91 ALA A N 1
ATOM 755 C CA A ALA A 1 91 ? 7.464 53.551 19.695 0.50 28.05 91 ALA A CA 1
ATOM 756 C CA B ALA A 1 91 ? 7.473 53.473 19.702 0.50 27.94 91 ALA A CA 1
ATOM 757 C C A ALA A 1 91 ? 8.668 54.234 19.051 0.50 26.83 91 ALA A C 1
ATOM 758 C C B ALA A 1 91 ? 8.886 53.823 19.242 0.50 25.84 91 ALA A C 1
ATOM 759 O O A ALA A 1 91 ? 9.169 55.252 19.546 0.50 25.32 91 ALA A O 1
ATOM 760 O O B ALA A 1 91 ? 9.724 54.246 20.040 0.50 25.08 91 ALA A O 1
ATOM 763 N N . ALA A 1 92 ? 9.131 53.663 17.944 1.00 24.97 92 ALA A N 1
ATOM 764 C CA . ALA A 1 92 ? 10.360 54.124 17.317 1.00 23.42 92 ALA A CA 1
ATOM 765 C C . ALA A 1 92 ? 10.227 55.551 16.820 1.00 22.71 92 ALA A C 1
ATOM 766 O O . ALA A 1 92 ? 9.177 55.961 16.349 1.00 23.52 92 ALA A O 1
ATOM 768 N N . PRO A 1 93 ? 11.309 56.332 16.928 1.00 22.71 93 PRO A N 1
ATOM 769 C CA . PRO A 1 93 ? 11.272 57.673 16.377 1.00 23.56 93 PRO A CA 1
ATOM 770 C C . PRO A 1 93 ? 11.081 57.635 14.874 1.00 22.58 93 PRO A C 1
ATOM 771 O O . PRO A 1 93 ? 11.542 56.706 14.194 1.00 22.50 93 PRO A O 1
ATOM 775 N N . ILE A 1 94 ? 10.408 58.651 14.358 1.00 21.08 94 ILE A N 1
ATOM 776 C CA . ILE A 1 94 ? 10.204 58.753 12.923 1.00 21.77 94 ILE A CA 1
ATOM 777 C C . ILE A 1 94 ? 11.512 58.601 12.138 1.00 22.82 94 ILE A C 1
ATOM 778 O O . ILE A 1 94 ? 11.553 57.906 11.124 1.00 22.60 94 ILE A O 1
ATOM 783 N N . TRP A 1 95 ? 12.591 59.200 12.616 1.00 20.82 95 TRP A N 1
ATOM 784 C CA . TRP A 1 95 ? 13.845 59.150 11.884 1.00 21.02 95 TRP A CA 1
ATOM 785 C C . TRP A 1 95 ? 14.388 57.725 11.843 1.00 21.78 95 TRP A C 1
ATOM 786 O O . TRP A 1 95 ? 15.035 57.345 10.867 1.00 22.49 95 TRP A O 1
ATOM 797 N N . HIS A 1 96 ? 14.115 56.930 12.878 1.00 21.37 96 HIS A N 1
ATOM 798 C CA . HIS A 1 96 ? 14.642 55.567 12.931 1.00 21.56 96 HIS A CA 1
ATOM 799 C C . HIS A 1 96 ? 13.883 54.711 11.920 1.00 21.84 96 HIS A C 1
ATOM 800 O O . HIS A 1 96 ? 14.486 53.976 11.146 1.00 21.88 96 HIS A O 1
ATOM 807 N N . LEU A 1 97 ? 12.560 54.817 11.907 1.00 21.55 97 LEU A N 1
ATOM 808 C CA . LEU A 1 97 ? 11.754 54.096 10.929 1.00 21.53 97 LEU A CA 1
ATOM 809 C C . LEU A 1 97 ? 12.187 54.487 9.525 1.00 22.45 97 LEU A C 1
ATOM 810 O O . LEU A 1 97 ? 12.369 53.632 8.645 1.00 22.06 97 LEU A O 1
ATOM 815 N N . ALA A 1 98 ? 12.385 55.781 9.302 1.00 21.96 98 ALA A N 1
ATOM 816 C CA . ALA A 1 98 ? 12.847 56.249 8.006 1.00 22.94 98 ALA A CA 1
ATOM 817 C C . ALA A 1 98 ? 14.184 55.609 7.625 1.00 21.10 98 ALA A C 1
ATOM 818 O O . ALA A 1 98 ? 14.367 55.197 6.480 1.00 21.58 98 ALA A O 1
ATOM 820 N N . GLN A 1 99 ? 15.114 55.510 8.576 1.00 21.99 99 GLN A N 1
ATOM 821 C CA . GLN A 1 99 ? 16.407 54.899 8.290 1.00 21.59 99 GLN A CA 1
ATOM 822 C C . GLN A 1 99 ? 16.307 53.394 8.025 1.00 21.54 99 GLN A C 1
ATOM 823 O O . GLN A 1 99 ? 17.032 52.872 7.169 1.00 20.87 99 GLN A O 1
ATOM 829 N N . VAL A 1 100 ? 15.432 52.697 8.749 1.00 21.57 100 VAL A N 1
ATOM 830 C CA . VAL A 1 100 ? 15.212 51.277 8.481 1.00 20.83 100 VAL A CA 1
ATOM 831 C C . VAL A 1 100 ? 14.743 51.086 7.046 1.00 20.44 100 VAL A C 1
ATOM 832 O O . VAL A 1 100 ? 15.246 50.225 6.323 1.00 20.36 100 VAL A O 1
ATOM 836 N N . LEU A 1 101 ? 13.804 51.925 6.624 1.00 20.16 101 LEU A N 1
ATOM 837 C CA . LEU A 1 101 ? 13.267 51.828 5.273 1.00 20.35 101 LEU A CA 1
ATOM 838 C C . LEU A 1 101 ? 14.282 52.251 4.222 1.00 20.40 101 LEU A C 1
ATOM 839 O O . LEU A 1 101 ? 14.380 51.632 3.158 1.00 20.61 101 LEU A O 1
ATOM 844 N N . LEU A 1 102 ? 15.036 53.301 4.516 1.00 20.85 102 LEU A N 1
ATOM 845 C CA . LEU A 1 102 ? 16.081 53.749 3.615 1.00 21.42 102 LEU A CA 1
ATOM 846 C C . LEU A 1 102 ? 17.144 52.679 3.425 1.00 20.58 102 LEU A C 1
ATOM 847 O O . LEU A 1 102 ? 17.643 52.482 2.317 1.00 20.81 102 LEU A O 1
ATOM 852 N N . ARG A 1 103 ? 17.524 52.006 4.503 1.00 20.94 103 ARG A N 1
ATOM 853 C CA . ARG A 1 103 ? 18.472 50.898 4.417 1.00 23.08 103 ARG A CA 1
ATOM 854 C C . ARG A 1 103 ? 17.961 49.804 3.480 1.00 21.98 103 ARG A C 1
ATOM 855 O O . ARG A 1 103 ? 18.743 49.145 2.796 1.00 23.69 103 ARG A O 1
ATOM 863 N N . ALA A 1 104 ? 16.644 49.620 3.440 1.00 22.78 104 ALA A N 1
ATOM 864 C CA . ALA A 1 104 ? 16.027 48.649 2.541 1.00 22.88 104 ALA A CA 1
ATOM 865 C C . ALA A 1 104 ? 15.705 49.219 1.153 1.00 20.91 104 ALA A C 1
ATOM 866 O O . ALA A 1 104 ? 15.003 48.592 0.371 1.00 22.66 104 ALA A O 1
ATOM 868 N N . ARG A 1 105 ? 16.211 50.413 0.864 1.00 21.91 105 ARG A N 1
ATOM 869 C CA . ARG A 1 105 ? 16.089 51.014 -0.469 1.00 21.04 105 ARG A CA 1
ATOM 870 C C . ARG A 1 105 ? 14.730 51.618 -0.810 1.00 22.95 105 ARG A C 1
ATOM 871 O O . ARG A 1 105 ? 14.426 51.834 -1.977 1.00 23.65 105 ARG A O 1
ATOM 879 N N . PHE A 1 106 ? 13.961 52.008 0.207 1.00 18.20 106 PHE A N 1
ATOM 880 C CA . PHE A 1 106 ? 12.795 52.830 -0.003 1.00 20.71 106 PHE A CA 1
ATOM 881 C C . PHE A 1 106 ? 13.184 54.308 -0.080 1.00 27.16 106 PHE A C 1
ATOM 882 O O . PHE A 1 106 ? 14.007 54.805 0.734 1.00 25.17 106 PHE A O 1
ATOM 890 N N . ASP A 1 107 ? 12.479 55.048 -0.937 1.00 19.69 107 ASP A N 1
ATOM 891 C CA . ASP A 1 107 ? 12.498 56.511 -0.914 1.00 21.89 107 ASP A CA 1
ATOM 892 C C . ASP A 1 107 ? 11.741 57.003 0.298 1.00 20.91 107 ASP A C 1
ATOM 893 O O . ASP A 1 107 ? 10.545 56.750 0.431 1.00 20.88 107 ASP A O 1
ATOM 898 N N . VAL A 1 108 ? 12.418 57.770 1.152 1.00 21.37 108 VAL A N 1
ATOM 899 C CA . VAL A 1 108 ? 11.766 58.380 2.300 1.00 21.41 108 VAL A CA 1
ATOM 900 C C . VAL A 1 108 ? 11.847 59.901 2.199 1.00 20.20 108 VAL A C 1
ATOM 901 O O . VAL A 1 108 ? 12.744 60.440 1.550 1.00 25.47 108 VAL A O 1
ATOM 905 N N . ARG A 1 109 ? 10.892 60.576 2.813 1.00 21.16 109 ARG A N 1
ATOM 906 C CA . ARG A 1 109 ? 10.906 62.043 2.912 1.00 21.26 109 ARG A CA 1
ATOM 907 C C . ARG A 1 109 ? 12.090 62.547 3.754 1.00 22.67 109 ARG A C 1
ATOM 908 O O . ARG A 1 109 ? 12.342 62.044 4.848 1.00 22.22 109 ARG A O 1
ATOM 916 N N . ILE A 1 110 ? 12.822 63.536 3.239 1.00 24.09 110 ILE A N 1
ATOM 917 C CA . ILE A 1 110 ? 13.891 64.159 4.019 1.00 22.85 110 ILE A CA 1
ATOM 918 C C . ILE A 1 110 ? 13.394 64.683 5.355 1.00 23.93 110 ILE A C 1
ATOM 919 O O . ILE A 1 110 ? 14.085 64.572 6.369 1.00 21.99 110 ILE A O 1
ATOM 924 N N . GLU A 1 111 ? 12.190 65.240 5.368 1.00 21.65 111 GLU A N 1
ATOM 925 C CA . GLU A 1 111 ? 11.590 65.736 6.592 1.00 25.08 111 GLU A CA 1
ATOM 926 C C . GLU A 1 111 ? 11.436 64.642 7.654 1.00 23.94 111 GLU A C 1
ATOM 927 O O . GLU A 1 111 ? 11.381 64.918 8.854 1.00 27.35 111 GLU A O 1
ATOM 933 N N . SER A 1 112 ? 11.359 63.390 7.215 1.00 22.22 112 SER A N 1
ATOM 934 C CA . SER A 1 112 ? 11.222 62.289 8.150 1.00 22.12 112 SER A CA 1
ATOM 935 C C . SER A 1 112 ? 12.537 62.004 8.872 1.00 22.87 112 SER A C 1
ATOM 936 O O . SER A 1 112 ? 12.534 61.406 9.942 1.00 24.82 112 SER A O 1
ATOM 941 N N . LEU A 1 113 ? 13.623 62.578 8.357 1.00 24.84 113 LEU A N 1
ATOM 942 C CA . LEU A 1 113 ? 14.905 62.627 9.074 1.00 25.90 113 LEU A CA 1
ATOM 943 C C . LEU A 1 113 ? 15.118 63.919 9.870 1.00 29.53 113 LEU A C 1
ATOM 944 O O . LEU A 1 113 ? 15.936 63.963 10.795 1.00 29.60 113 LEU A O 1
ATOM 949 N N . MET A 1 114 ? 14.336 64.956 9.599 1.00 35.41 114 MET A N 1
ATOM 950 C CA . MET A 1 114 ? 14.202 65.999 10.621 1.00 37.37 114 MET A CA 1
ATOM 951 C C . MET A 1 114 ? 12.888 66.207 11.399 1.00 39.37 114 MET A C 1
ATOM 952 O O . MET A 1 114 ? 12.049 67.040 11.035 1.00 39.54 114 MET A O 1
ATOM 954 N N . ARG B 1 2 ? 16.940 13.546 -32.347 1.00 29.81 2 ARG B N 1
ATOM 955 C CA . ARG B 1 2 ? 15.978 14.423 -31.618 1.00 26.73 2 ARG B CA 1
ATOM 956 C C . ARG B 1 2 ? 16.707 15.620 -31.001 1.00 20.77 2 ARG B C 1
ATOM 957 O O . ARG B 1 2 ? 17.530 15.448 -30.101 1.00 21.06 2 ARG B O 1
ATOM 960 N N . ARG B 1 3 ? 16.368 16.822 -31.444 1.00 21.20 3 ARG B N 1
ATOM 961 C CA . ARG B 1 3 ? 17.042 18.012 -30.938 1.00 21.32 3 ARG B CA 1
ATOM 962 C C . ARG B 1 3 ? 16.715 18.255 -29.482 1.00 18.67 3 ARG B C 1
ATOM 963 O O . ARG B 1 3 ? 15.565 18.105 -29.058 1.00 20.76 3 ARG B O 1
ATOM 971 N N . VAL B 1 4 ? 17.715 18.639 -28.699 1.00 17.91 4 VAL B N 1
ATOM 972 C CA . VAL B 1 4 ? 17.496 19.057 -27.317 1.00 18.03 4 VAL B CA 1
ATOM 973 C C . VAL B 1 4 ? 17.246 20.565 -27.344 1.00 19.14 4 VAL B C 1
ATOM 974 O O . VAL B 1 4 ? 18.107 21.328 -27.832 1.00 19.79 4 VAL B O 1
ATOM 978 N N . GLU B 1 5 ? 16.051 20.987 -26.936 1.00 18.48 5 GLU B N 1
ATOM 979 C CA . GLU B 1 5 ? 15.627 22.380 -27.109 1.00 20.55 5 GLU B CA 1
ATOM 980 C C . GLU B 1 5 ? 15.126 23.022 -25.839 1.00 20.32 5 GLU B C 1
ATOM 981 O O . GLU B 1 5 ? 14.655 24.143 -25.887 1.00 23.36 5 GLU B O 1
ATOM 987 N N . LYS B 1 6 ? 15.144 22.302 -24.728 1.00 19.30 6 LYS B N 1
ATOM 988 C CA . LYS B 1 6 ? 14.658 22.818 -23.447 1.00 19.35 6 LYS B CA 1
ATOM 989 C C . LYS B 1 6 ? 15.822 23.092 -22.514 1.00 18.60 6 LYS B C 1
ATOM 990 O O . LYS B 1 6 ? 16.796 22.326 -22.466 1.00 18.76 6 LYS B O 1
ATOM 996 N N . VAL B 1 7 ? 15.692 24.163 -21.731 1.00 19.28 7 VAL B N 1
ATOM 997 C CA . VAL B 1 7 ? 16.669 24.567 -20.727 1.00 18.70 7 VAL B CA 1
ATOM 998 C C . VAL B 1 7 ? 15.914 24.847 -19.432 1.00 18.50 7 VAL B C 1
ATOM 999 O O . VAL B 1 7 ? 14.928 25.606 -19.432 1.00 19.54 7 VAL B O 1
ATOM 1003 N N . ILE B 1 8 ? 16.401 24.299 -18.326 1.00 18.49 8 ILE B N 1
ATOM 1004 C CA . ILE B 1 8 ? 15.922 24.696 -16.992 1.00 19.02 8 ILE B CA 1
ATOM 1005 C C . ILE B 1 8 ? 17.054 25.405 -16.274 1.00 18.01 8 ILE B C 1
ATOM 1006 O O . ILE B 1 8 ? 18.189 24.899 -16.220 1.00 18.82 8 ILE B O 1
ATOM 1011 N N . ILE B 1 9 ? 16.777 26.606 -15.758 1.00 18.18 9 ILE B N 1
ATOM 1012 C CA . ILE B 1 9 ? 17.722 27.358 -14.974 1.00 18.53 9 ILE B CA 1
ATOM 1013 C C . ILE B 1 9 ? 17.359 27.268 -13.495 1.00 19.01 9 ILE B C 1
ATOM 1014 O O . ILE B 1 9 ? 16.206 27.491 -13.123 1.00 19.06 9 ILE B O 1
ATOM 1019 N N . VAL B 1 10 ? 18.337 26.898 -12.670 1.00 18.13 10 VAL B N 1
ATOM 1020 C CA . VAL B 1 10 ? 18.169 26.824 -11.218 1.00 18.86 10 VAL B CA 1
ATOM 1021 C C . VAL B 1 10 ? 19.279 27.609 -10.547 1.00 19.08 10 VAL B C 1
ATOM 1022 O O . VAL B 1 10 ? 20.264 27.972 -11.188 1.00 20.58 10 VAL B O 1
ATOM 1026 N N . GLU B 1 11 ? 19.132 27.861 -9.250 1.00 19.25 11 GLU B N 1
ATOM 1027 C CA . GLU B 1 11 ? 20.120 28.655 -8.529 1.00 19.68 11 GLU B CA 1
ATOM 1028 C C . GLU B 1 11 ? 21.292 27.844 -8.007 1.00 20.52 11 GLU B C 1
ATOM 1029 O O . GLU B 1 11 ? 22.380 28.388 -7.841 1.00 21.78 11 GLU B O 1
ATOM 1035 N N . GLY B 1 12 ? 21.058 26.580 -7.660 1.00 19.25 12 GLY B N 1
ATOM 1036 C CA . GLY B 1 12 ? 22.009 25.824 -6.849 1.00 22.12 12 GLY B CA 1
ATOM 1037 C C . GLY B 1 12 ? 22.311 24.454 -7.414 1.00 20.77 12 GLY B C 1
ATOM 1038 O O . GLY B 1 12 ? 21.529 23.871 -8.157 1.00 19.90 12 GLY B O 1
ATOM 1039 N N . ARG B 1 13 ? 23.454 23.914 -7.022 1.00 20.58 13 ARG B N 1
ATOM 1040 C CA . ARG B 1 13 ? 23.914 22.648 -7.565 1.00 21.03 13 ARG B CA 1
ATOM 1041 C C . ARG B 1 13 ? 23.010 21.483 -7.155 1.00 20.59 13 ARG B C 1
ATOM 1042 O O . ARG B 1 13 ? 22.712 20.598 -7.965 1.00 20.64 13 ARG B O 1
ATOM 1050 N N . SER B 1 14 ? 22.525 21.484 -5.914 1.00 19.10 14 SER B N 1
ATOM 1051 C 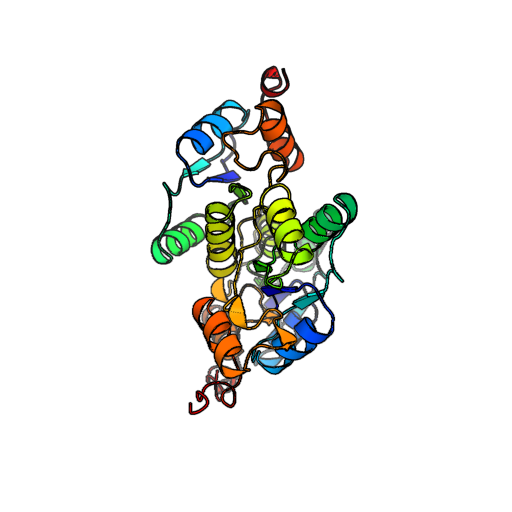CA . SER B 1 14 ? 21.621 20.410 -5.515 1.00 20.63 14 SER B CA 1
ATOM 1052 C C . SER B 1 14 ? 20.293 20.468 -6.276 1.00 20.60 14 SER B C 1
ATOM 1053 O O . SER B 1 14 ? 19.713 19.423 -6.595 1.00 22.42 14 SER B O 1
ATOM 1058 N N . ASP B 1 15 ? 19.838 21.672 -6.624 1.00 21.06 15 ASP B N 1
ATOM 1059 C CA . ASP B 1 15 ? 18.624 21.809 -7.438 1.00 20.91 15 ASP B CA 1
ATOM 1060 C C . ASP B 1 15 ? 18.831 21.092 -8.761 1.00 21.72 15 ASP B C 1
ATOM 1061 O O . ASP B 1 15 ? 17.927 20.418 -9.259 1.00 21.34 15 ASP B O 1
ATOM 1066 N N . LYS B 1 16 ? 19.972 21.348 -9.383 1.00 20.17 16 LYS B N 1
ATOM 1067 C CA . LYS B 1 16 ? 20.284 20.781 -10.677 1.00 20.71 16 LYS B CA 1
ATOM 1068 C C . LYS B 1 16 ? 20.265 19.253 -10.622 1.00 21.62 16 LYS B C 1
ATOM 1069 O O . LYS B 1 16 ? 19.656 18.598 -11.467 1.00 21.57 16 LYS B O 1
ATOM 1075 N N . GLN B 1 17 ? 20.900 18.683 -9.605 1.00 20.76 17 GLN B N 1
ATOM 1076 C CA . GLN B 1 17 ? 20.945 17.236 -9.430 1.00 21.57 17 GLN B CA 1
ATOM 1077 C C . GLN B 1 17 ? 19.546 16.640 -9.2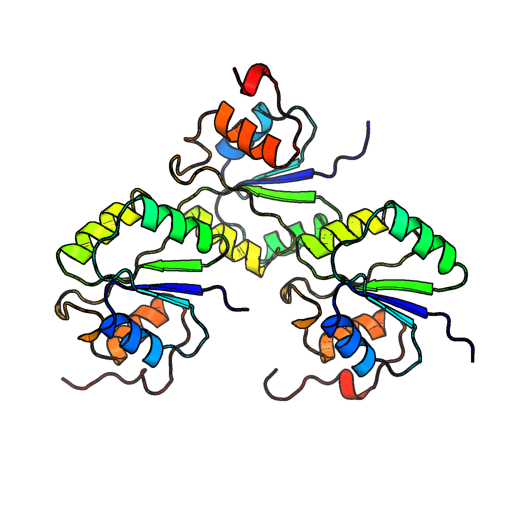47 1.00 21.24 17 GLN B C 1
ATOM 1078 O O . GLN B 1 17 ? 19.226 15.604 -9.826 1.00 21.40 17 GLN B O 1
ATOM 1084 N N . LYS B 1 18 ? 18.709 17.319 -8.466 1.00 19.87 18 LYS B N 1
ATOM 1085 C CA . LYS B 1 18 ? 17.355 16.837 -8.185 1.00 20.57 18 LYS B CA 1
ATOM 1086 C C . LYS B 1 18 ? 16.488 16.862 -9.441 1.00 20.02 18 LYS B C 1
ATOM 1087 O O . LYS B 1 18 ? 15.789 15.904 -9.739 1.00 20.14 18 LYS B O 1
ATOM 1093 N N . VAL B 1 19 ? 16.532 17.965 -10.180 1.00 19.47 19 VA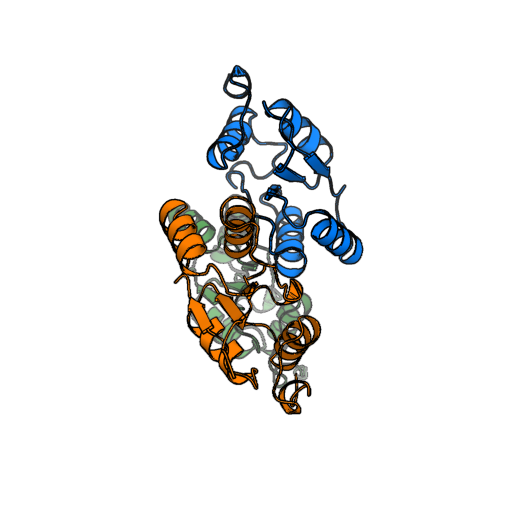L B N 1
ATOM 1094 C CA . VAL B 1 19 ? 15.815 18.083 -11.449 1.00 19.68 19 VAL B CA 1
ATOM 1095 C C . VAL B 1 19 ? 16.264 16.981 -12.404 1.00 20.40 19 VAL B C 1
ATOM 1096 O O . VAL B 1 19 ? 15.445 16.291 -13.022 1.00 19.31 19 VAL B O 1
ATOM 1100 N N . ALA B 1 20 ? 17.571 16.772 -12.512 1.00 19.25 20 ALA B N 1
ATOM 1101 C CA . ALA B 1 20 ? 18.086 15.769 -13.445 1.00 19.07 20 ALA B CA 1
ATOM 1102 C C . ALA B 1 20 ? 17.542 14.389 -13.096 1.00 19.57 20 ALA B C 1
ATOM 1103 O O . ALA B 1 20 ? 17.306 13.568 -13.974 1.00 21.80 20 ALA B O 1
ATOM 1105 N N . ALA B 1 21 ? 17.374 14.118 -11.811 1.00 18.89 21 ALA B N 1
ATOM 1106 C CA . ALA B 1 21 ? 16.943 12.790 -11.379 1.00 18.16 21 ALA B CA 1
ATOM 1107 C C . ALA B 1 21 ? 15.477 12.503 -11.701 1.00 18.27 21 ALA B C 1
ATOM 1108 O O . ALA B 1 21 ? 15.068 11.354 -11.757 1.00 18.32 21 ALA B O 1
ATOM 1110 N N . VAL B 1 22 ? 14.682 13.554 -11.867 1.00 16.72 22 VAL B N 1
ATOM 1111 C CA . VAL B 1 22 ? 13.266 13.410 -12.158 1.00 16.95 22 VAL B CA 1
ATOM 1112 C C . VAL B 1 22 ? 12.998 13.328 -13.666 1.00 14.95 22 VAL B C 1
ATOM 1113 O O . VAL B 1 22 ? 12.047 12.714 -14.098 1.00 15.78 22 VAL B O 1
ATOM 1117 N N . LEU B 1 23 ? 13.813 14.022 -14.448 1.00 12.90 23 LEU B N 1
ATOM 1118 C CA . LEU B 1 23 ? 13.568 14.126 -15.882 1.00 12.12 23 LEU B CA 1
ATOM 1119 C C . LEU B 1 23 ? 13.737 12.799 -16.606 1.00 13.13 23 LEU B C 1
ATOM 1120 O O . LEU B 1 23 ? 14.586 11.963 -16.247 1.00 15.36 23 LEU B O 1
ATOM 1125 N N . ASN B 1 24 ? 12.936 12.615 -17.639 1.00 12.67 24 ASN B N 1
ATOM 1126 C CA . ASN B 1 24 ? 13.055 11.453 -18.513 1.00 14.32 24 ASN B CA 1
ATOM 1127 C C . ASN B 1 24 ? 13.271 11.845 -19.967 1.00 14.53 24 ASN B C 1
ATOM 1128 O O . ASN B 1 24 ? 12.997 11.059 -20.867 1.00 17.45 24 ASN B O 1
ATOM 1133 N N . GLU B 1 25 ? 13.768 13.059 -20.187 1.00 13.83 25 GLU B N 1
ATOM 1134 C CA . GLU B 1 25 ? 14.180 13.522 -21.521 1.00 13.67 25 GLU B CA 1
ATOM 1135 C C . GLU B 1 25 ? 15.399 14.390 -21.306 1.00 14.44 25 GLU B C 1
ATOM 1136 O O . GLU B 1 25 ? 15.583 14.909 -20.208 1.00 13.62 25 GLU B O 1
ATOM 1142 N N . PRO B 1 26 ? 16.248 14.540 -22.330 1.00 13.25 26 PRO B N 1
ATOM 1143 C CA . PRO B 1 26 ? 17.391 15.426 -22.198 1.00 14.27 26 PRO B CA 1
ATOM 1144 C C . PRO B 1 26 ? 16.948 16.861 -22.031 1.00 13.06 26 PRO B C 1
ATOM 1145 O O . PRO B 1 26 ? 16.073 17.326 -22.739 1.00 13.39 26 PRO B O 1
ATOM 1149 N N . VAL B 1 27 ? 17.613 17.570 -21.132 1.00 18.24 27 VAL B N 1
ATOM 1150 C CA . VAL B 1 27 ? 17.322 18.974 -20.900 1.00 18.07 27 VAL B CA 1
ATOM 1151 C C . VAL B 1 27 ? 18.623 19.644 -20.493 1.00 18.28 27 VAL B C 1
ATOM 1152 O O . VAL B 1 27 ? 19.396 19.083 -19.723 1.00 19.02 27 VAL B O 1
ATOM 1156 N N . VAL B 1 28 ? 18.892 20.834 -20.995 1.00 17.79 28 VAL B N 1
ATOM 1157 C CA . VAL B 1 28 ? 20.056 21.584 -20.532 1.00 18.66 28 VAL B CA 1
ATOM 1158 C C . VAL B 1 28 ? 19.707 22.150 -19.165 1.00 18.35 28 VAL B C 1
ATOM 1159 O O . VAL B 1 28 ? 18.727 22.887 -19.037 1.00 18.64 28 VAL B O 1
ATOM 1163 N N . ILE B 1 29 ? 20.489 21.844 -18.144 1.00 18.65 29 ILE B N 1
ATOM 1164 C CA . ILE B 1 29 ? 20.228 22.441 -16.820 1.00 19.92 29 ILE B CA 1
ATOM 1165 C C . ILE B 1 29 ? 21.374 23.372 -16.469 1.00 19.75 29 ILE B C 1
ATO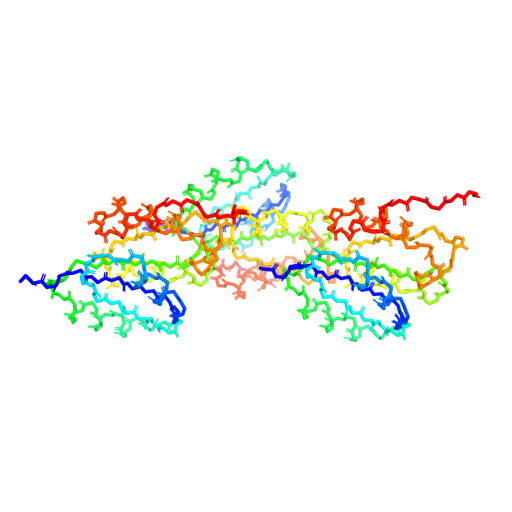M 1166 O O . ILE B 1 29 ? 22.537 22.930 -16.386 1.00 20.39 29 ILE B O 1
ATOM 1171 N N . VAL B 1 30 ? 21.048 24.652 -16.310 1.00 20.23 30 VAL B N 1
ATOM 1172 C CA . VAL B 1 30 ? 22.036 25.696 -16.032 1.00 20.87 30 VAL B CA 1
ATOM 1173 C C . VAL B 1 30 ? 21.880 26.117 -14.588 1.00 20.46 30 VAL B C 1
ATOM 1174 O O . VAL B 1 30 ? 20.770 26.414 -14.148 1.00 20.67 30 VAL B O 1
ATOM 1178 N N . CYS B 1 31 ? 22.980 26.164 -13.853 1.00 21.21 31 CYS B N 1
ATOM 1179 C CA . CYS B 1 31 ? 22.989 26.626 -12.476 1.00 22.93 31 CYS B CA 1
ATOM 1180 C C . CYS B 1 31 ? 23.586 28.024 -12.456 1.00 21.51 31 CYS B C 1
ATOM 1181 O O . CYS B 1 31 ? 24.724 28.196 -12.907 1.00 23.85 31 CYS B O 1
ATOM 1186 N N . THR B 1 32 ? 22.884 28.985 -11.870 1.00 22.54 32 THR B N 1
ATOM 1187 C CA . THR B 1 32 ? 23.423 30.339 -11.753 1.00 22.41 32 THR B CA 1
ATOM 1188 C C . THR B 1 32 ? 24.494 30.440 -10.673 1.00 24.22 32 THR B C 1
ATOM 1189 O O . THR B 1 32 ? 25.224 31.424 -10.632 1.00 24.26 32 THR B O 1
ATOM 1193 N N . ASN B 1 33 ? 24.599 29.412 -9.825 1.00 24.54 33 ASN B N 1
ATOM 1194 C CA . ASN B 1 33 ? 25.500 29.415 -8.678 1.00 24.88 33 ASN B CA 1
ATOM 1195 C C . ASN B 1 33 ? 25.207 30.587 -7.766 1.00 23.47 33 ASN B C 1
ATOM 1196 O O . ASN B 1 33 ? 26.120 31.269 -7.288 1.00 26.70 33 ASN B O 1
ATOM 1201 N N . GLY B 1 34 ? 23.927 30.794 -7.493 1.00 23.12 34 GLY B N 1
ATOM 1202 C CA . GLY B 1 34 ? 23.480 31.884 -6.629 1.00 25.18 34 GLY B CA 1
ATOM 1203 C C . GLY B 1 34 ? 23.092 33.106 -7.435 1.00 28.55 34 GLY B C 1
ATOM 1204 O O . GLY B 1 34 ? 22.450 32.999 -8.483 1.00 27.58 34 GLY B O 1
ATOM 1205 N N . THR B 1 35 ? 23.508 34.280 -6.971 1.00 29.00 35 THR B N 1
ATOM 1206 C CA . THR B 1 35 ? 23.158 35.521 -7.658 1.00 30.41 35 THR B CA 1
ATOM 1207 C C . THR B 1 35 ? 23.929 35.683 -8.971 1.00 29.97 35 THR B C 1
ATOM 1208 O O . THR B 1 35 ? 25.012 35.112 -9.140 1.00 34.11 35 THR B O 1
ATOM 1212 N N . ILE B 1 36 ? 23.347 36.419 -9.918 1.00 28.22 36 ILE B N 1
ATOM 1213 C CA . ILE B 1 36 ? 23.945 36.631 -11.236 1.00 28.23 36 ILE B CA 1
ATOM 1214 C C . ILE B 1 36 ? 23.733 38.086 -11.673 1.00 27.01 36 ILE B C 1
ATOM 1215 O O . ILE B 1 36 ? 22.717 38.692 -11.336 1.00 26.51 36 ILE B O 1
ATOM 1220 N N . SER B 1 37 ? 24.683 38.643 -12.421 1.00 25.77 37 SER B N 1
ATOM 1221 C CA . SER B 1 37 ? 24.594 40.038 -12.858 1.00 26.37 37 SER B CA 1
ATOM 1222 C C . SER B 1 37 ? 23.638 40.244 -14.041 1.00 25.32 37 SER B C 1
ATOM 1223 O O . SER B 1 37 ? 23.426 39.333 -14.847 1.00 22.11 37 SER B O 1
ATOM 1226 N N . ASP B 1 38 ? 23.107 41.456 -14.184 1.00 23.43 38 ASP B N 1
ATOM 1227 C CA . ASP B 1 38 ? 22.242 41.772 -15.309 1.00 24.06 38 ASP B CA 1
ATOM 1228 C C . ASP B 1 38 ? 22.988 41.541 -16.620 1.00 24.86 38 ASP B C 1
ATOM 1229 O O . ASP B 1 38 ? 22.423 41.040 -17.593 1.00 25.41 38 ASP B O 1
ATOM 1234 N N . ALA B 1 39 ? 24.258 41.930 -16.646 1.00 21.77 39 ALA B N 1
ATOM 1235 C CA . ALA B 1 39 ? 25.072 41.768 -17.841 1.00 21.91 39 ALA B CA 1
ATOM 1236 C C . ALA B 1 39 ? 25.219 40.303 -18.233 1.00 21.96 39 ALA B C 1
ATOM 1237 O O . ALA B 1 39 ? 25.009 39.940 -19.390 1.00 22.73 39 ALA B O 1
ATOM 1239 N N . ARG B 1 40 ? 25.567 39.460 -17.268 1.00 22.29 40 ARG B N 1
ATOM 1240 C CA . ARG B 1 40 ? 25.755 38.041 -17.554 1.00 22.19 40 ARG B CA 1
ATOM 1241 C C . ARG B 1 40 ? 24.420 37.440 -17.980 1.00 19.98 40 ARG B C 1
ATOM 1242 O O . ARG B 1 40 ? 24.353 36.596 -18.859 1.00 21.78 40 ARG B O 1
ATOM 1250 N N . LEU B 1 41 ? 23.346 37.932 -17.378 1.00 20.09 41 LEU B N 1
ATOM 1251 C CA . LEU B 1 41 ? 22.024 37.412 -17.672 1.00 20.78 41 LEU B CA 1
ATOM 1252 C C . LEU B 1 41 ? 21.579 37.749 -19.088 1.00 21.34 41 LEU B C 1
ATOM 1253 O O . LEU B 1 41 ? 21.088 36.881 -19.816 1.00 22.26 41 LEU B O 1
ATOM 1258 N N . GLU B 1 42 ? 21.849 38.973 -19.521 1.00 21.96 42 GLU B N 1
ATOM 1259 C CA . GLU B 1 42 ? 21.636 39.339 -20.919 1.00 22.90 42 GLU B CA 1
ATOM 1260 C C . GLU B 1 42 ? 22.441 38.496 -21.900 1.00 22.77 42 GLU B C 1
ATOM 1261 O O . GLU B 1 42 ? 21.909 38.040 -22.909 1.00 24.07 42 GLU B O 1
ATOM 1267 N N . GLU B 1 43 ? 23.708 38.257 -21.586 1.00 23.04 43 GLU B N 1
ATOM 1268 C CA . GLU B 1 43 ? 24.545 37.424 -22.444 1.00 24.46 43 GLU B CA 1
ATOM 1269 C C . GLU B 1 43 ? 23.996 36.000 -22.500 1.00 25.16 43 GLU B C 1
ATOM 1270 O O . GLU B 1 43 ? 23.944 35.383 -23.565 1.00 23.53 43 GLU B O 1
ATOM 1276 N N . LEU B 1 44 ? 23.620 35.469 -21.344 1.00 23.27 44 LEU B N 1
ATOM 1277 C CA . LEU B 1 44 ? 23.011 34.147 -21.269 1.00 24.70 44 LEU B CA 1
ATOM 1278 C C . LEU B 1 44 ? 21.769 34.074 -22.143 1.00 25.02 44 LEU B C 1
ATOM 1279 O O . LEU B 1 44 ? 21.610 33.131 -22.920 1.00 26.24 44 LEU B O 1
ATOM 1284 N N . ALA B 1 45 ? 20.882 35.052 -22.012 1.00 23.87 45 ALA B N 1
ATOM 1285 C CA . ALA B 1 45 ? 19.680 35.079 -22.829 1.00 24.08 45 ALA B CA 1
ATOM 1286 C C . ALA B 1 45 ? 20.025 35.027 -24.313 1.00 25.27 45 ALA B C 1
ATOM 1287 O O . ALA B 1 45 ? 19.383 34.325 -25.086 1.00 25.98 45 ALA B O 1
ATOM 1289 N N . ASP B 1 46 ? 21.023 35.802 -24.721 1.00 21.54 46 ASP B N 1
ATOM 1290 C CA . ASP B 1 46 ? 21.388 35.857 -26.125 1.00 21.33 46 ASP B CA 1
ATOM 1291 C C . ASP B 1 46 ? 21.939 34.503 -26.591 1.00 20.37 46 ASP B C 1
ATOM 1292 O O . ASP B 1 46 ? 21.631 34.047 -27.688 1.00 21.57 46 ASP B O 1
ATOM 1297 N N . GLU B 1 47 ? 22.664 33.821 -25.707 1.00 19.51 47 GLU B N 1
ATOM 1298 C CA . GLU B 1 47 ? 23.264 32.531 -26.041 1.00 20.55 47 GLU B CA 1
ATOM 1299 C C . GLU B 1 47 ? 22.276 31.375 -26.051 1.00 20.74 47 GLU B C 1
ATOM 1300 O O . GLU B 1 47 ? 22.557 30.296 -26.568 1.00 20.08 47 GLU B O 1
ATOM 1306 N N . LEU B 1 48 ? 21.088 31.612 -25.515 1.00 20.51 48 LEU B N 1
ATOM 1307 C CA . LEU B 1 48 ? 20.054 30.589 -25.480 1.00 19.97 48 LEU B CA 1
ATOM 1308 C C . LEU B 1 48 ? 18.936 30.882 -26.470 1.00 22.52 48 LEU B C 1
ATOM 1309 O O . LEU B 1 48 ? 17.858 30.306 -26.373 1.00 21.91 48 LEU B O 1
ATOM 1314 N N . GLU B 1 49 ? 19.169 31.788 -27.417 1.00 23.70 49 GLU B N 1
ATOM 1315 C CA . GLU B 1 49 ? 18.231 31.935 -28.529 1.00 24.27 49 GLU B CA 1
ATOM 1316 C C . GLU B 1 49 ? 18.053 30.575 -29.221 1.00 24.22 49 GLU B C 1
ATOM 1317 O O . GLU B 1 49 ? 19.018 29.855 -29.469 1.00 27.57 49 GLU B O 1
ATOM 1323 N N A GLY B 1 50 ? 16.803 30.199 -29.452 0.50 27.66 50 GLY B N 1
ATOM 1324 N N B GLY B 1 50 ? 16.809 30.187 -29.469 0.50 27.51 50 GLY B N 1
ATOM 1325 C CA A GLY B 1 50 ? 16.506 28.925 -30.087 0.50 26.09 50 GLY B CA 1
ATOM 1326 C CA B GLY B 1 50 ? 16.545 28.889 -30.083 0.50 25.74 50 GLY B CA 1
ATOM 1327 C C A GLY B 1 50 ? 16.179 27.833 -29.085 0.50 24.85 50 GLY B C 1
ATOM 1328 C C B GLY B 1 50 ? 16.392 27.782 -29.053 0.50 24.38 50 GLY B C 1
ATOM 1329 O O A GLY B 1 50 ? 15.920 26.690 -29.464 0.50 26.48 50 GLY B O 1
ATOM 1330 O O B GLY B 1 50 ? 16.473 26.592 -29.374 0.50 24.91 50 GLY B O 1
ATOM 1331 N N . TYR B 1 51 ? 16.206 28.181 -27.799 1.00 20.62 51 TYR B N 1
ATOM 1332 C CA . TYR B 1 51 ? 15.812 27.238 -26.761 1.00 16.82 51 TYR B CA 1
ATOM 1333 C C . TYR B 1 51 ? 14.561 27.715 -26.052 1.00 17.04 51 TYR B C 1
ATOM 1334 O O . TYR B 1 51 ? 14.308 28.909 -25.930 1.00 19.19 51 TYR B O 1
ATOM 1343 N N . ASP B 1 52 ? 13.811 26.744 -25.564 1.00 18.41 52 ASP B N 1
ATOM 1344 C CA . ASP B 1 52 ? 12.665 26.924 -24.676 1.00 20.16 52 ASP B CA 1
ATOM 1345 C C . ASP B 1 52 ? 13.150 26.936 -23.229 1.00 20.19 52 ASP B C 1
ATOM 1346 O O . ASP B 1 52 ? 13.576 25.900 -22.727 1.00 22.14 52 ASP B O 1
ATOM 1355 N N . VAL B 1 53 ? 13.167 28.102 -22.593 1.00 19.35 53 VAL B N 1
ATOM 1356 C CA . VAL B 1 53 ? 13.861 28.274 -21.322 1.00 20.03 53 VAL B CA 1
ATOM 1357 C C . VAL B 1 53 ? 12.862 28.456 -20.178 1.00 18.37 53 VAL B C 1
ATOM 1358 O O . VAL B 1 53 ? 11.846 29.161 -20.308 1.00 19.38 53 VAL B O 1
ATOM 1362 N N . TYR B 1 54 ? 13.205 27.854 -19.048 1.00 19.04 54 TYR B N 1
ATOM 1363 C CA . TYR B 1 54 ? 12.384 27.849 -17.846 1.00 19.03 54 TYR B CA 1
ATOM 1364 C C . TYR B 1 54 ? 13.251 28.216 -16.659 1.00 19.73 54 TYR B C 1
ATOM 1365 O O . TYR B 1 54 ? 14.390 27.756 -16.554 1.00 21.30 54 TYR B O 1
ATOM 1374 N N . LEU B 1 55 ? 12.717 29.008 -15.740 1.00 18.90 55 LEU B N 1
ATOM 1375 C CA . LEU B 1 55 ? 13.382 29.343 -14.492 1.00 19.30 55 LEU B CA 1
ATOM 1376 C C . LEU B 1 55 ? 12.671 28.668 -13.329 1.00 18.83 55 LEU B C 1
ATOM 1377 O O . LEU B 1 55 ? 11.468 28.923 -13.087 1.00 19.49 55 LEU B O 1
ATOM 1382 N N . LEU B 1 56 ? 13.404 27.815 -12.622 1.00 19.78 56 LEU B N 1
ATOM 1383 C CA . LEU B 1 56 ? 12.893 27.182 -11.427 1.00 20.32 56 LEU B CA 1
ATOM 1384 C C . LEU B 1 56 ? 13.690 27.664 -10.224 1.00 20.68 56 LEU B C 1
ATOM 1385 O O . LEU B 1 56 ? 14.742 27.115 -9.902 1.00 20.96 56 LEU B O 1
ATOM 1390 N N . ALA B 1 57 ? 13.158 28.665 -9.535 1.00 21.26 57 ALA B N 1
ATOM 1391 C CA . ALA B 1 57 ? 13.831 29.319 -8.422 1.00 20.28 57 ALA B CA 1
ATOM 1392 C C . ALA B 1 57 ? 13.176 28.975 -7.085 1.00 21.55 57 ALA B C 1
ATOM 1393 O O . ALA B 1 57 ? 12.015 28.576 -7.021 1.00 22.33 57 ALA B O 1
ATOM 1395 N N . ASP B 1 58 ? 13.920 29.143 -6.004 1.00 20.81 58 ASP B N 1
ATOM 1396 C CA . ASP B 1 58 ? 13.366 28.993 -4.665 1.00 22.01 58 ASP B CA 1
ATOM 1397 C C . ASP B 1 58 ? 12.281 30.032 -4.413 1.00 21.55 58 ASP B C 1
ATOM 1398 O O . ASP B 1 58 ? 12.246 31.073 -5.046 1.00 22.78 58 ASP B O 1
ATOM 1403 N N A ALA B 1 59 ? 11.356 29.689 -3.519 0.50 21.00 59 ALA B N 1
ATOM 1404 N N B ALA B 1 59 ? 11.490 29.828 -3.367 0.50 18.72 59 ALA B N 1
ATOM 1405 C CA A ALA B 1 59 ? 10.387 30.638 -2.981 0.50 23.13 59 ALA B CA 1
ATOM 1406 C CA B ALA B 1 59 ? 10.378 30.727 -3.060 0.50 21.22 59 ALA B CA 1
ATOM 1407 C C A ALA B 1 59 ? 10.910 31.256 -1.690 0.50 23.89 59 ALA B C 1
ATOM 1408 C C B ALA B 1 59 ? 10.776 31.782 -2.034 0.50 21.76 59 ALA B C 1
ATOM 1409 O O A ALA B 1 59 ? 10.295 31.117 -0.625 0.50 25.74 59 ALA B O 1
ATOM 1410 O O B ALA B 1 59 ? 9.927 32.482 -1.479 0.50 21.93 59 ALA B O 1
ATOM 1413 N N . ASP B 1 60 ? 12.070 31.900 -1.781 1.00 24.42 60 ASP B N 1
ATOM 1414 C CA . ASP B 1 60 ? 12.556 32.797 -0.743 1.00 25.38 60 ASP B CA 1
ATOM 1415 C C . ASP B 1 60 ? 12.959 34.125 -1.351 1.00 25.80 60 ASP B C 1
ATOM 1416 O O . ASP B 1 60 ? 12.710 34.369 -2.534 1.00 24.50 60 ASP B O 1
ATOM 1421 N N . GLU B 1 61 ? 13.529 35.006 -0.538 1.00 22.45 61 GLU B N 1
ATOM 1422 C CA . GLU B 1 61 ? 13.910 36.328 -1.008 1.00 21.89 61 GLU B CA 1
ATOM 1423 C C . GLU B 1 61 ? 14.829 36.257 -2.217 1.00 21.03 61 GLU B C 1
ATOM 1424 O O . GLU B 1 61 ? 14.632 36.983 -3.183 1.00 24.20 61 GLU B O 1
ATOM 1430 N N . ALA B 1 62 ? 15.862 35.419 -2.134 1.00 20.65 62 ALA B N 1
ATOM 1431 C CA . ALA B 1 62 ? 16.848 35.305 -3.209 1.00 20.83 62 ALA B CA 1
ATOM 1432 C C . ALA B 1 62 ? 16.220 34.781 -4.497 1.00 21.44 62 ALA B C 1
ATOM 1433 O O . ALA B 1 62 ? 16.484 35.299 -5.586 1.00 21.48 62 ALA B O 1
ATOM 1435 N N . GLY B 1 63 ? 15.375 33.760 -4.377 1.00 20.45 63 GLY B N 1
ATOM 1436 C CA . GLY B 1 63 ? 14.662 33.234 -5.542 1.00 21.19 63 GLY B CA 1
ATOM 1437 C C . GLY B 1 63 ? 13.795 34.312 -6.171 1.00 19.71 63 GLY B C 1
ATOM 1438 O O . GLY B 1 63 ? 13.744 34.470 -7.399 1.00 21.65 63 GLY B O 1
ATOM 1439 N N . GLU B 1 64 ? 13.054 35.022 -5.338 1.00 21.02 64 GLU B N 1
ATOM 1440 C CA . GLU B 1 64 ? 12.180 36.071 -5.812 1.00 19.72 64 GLU B CA 1
ATOM 1441 C C . GLU B 1 64 ? 12.938 37.200 -6.507 1.00 22.51 64 GLU B C 1
ATOM 1442 O O . GLU B 1 64 ? 12.480 37.732 -7.525 1.00 21.71 64 GLU B O 1
ATOM 1448 N N . LYS B 1 65 ? 14.085 37.579 -5.958 1.00 20.18 65 LYS B N 1
ATOM 1449 C CA . LYS B 1 65 ? 14.931 38.584 -6.588 1.00 22.15 65 LYS B CA 1
ATOM 1450 C C . LYS B 1 65 ? 15.345 38.117 -7.978 1.00 21.11 65 LYS B C 1
ATOM 1451 O O . LYS B 1 65 ? 15.312 38.878 -8.939 1.00 23.41 65 LYS B O 1
ATOM 1457 N N . LEU B 1 66 ? 15.723 36.851 -8.075 1.00 21.30 66 LEU B N 1
ATOM 1458 C CA . LEU B 1 66 ? 16.149 36.288 -9.337 1.00 21.44 66 LEU B CA 1
ATOM 1459 C C . LEU B 1 66 ? 15.016 36.316 -10.375 1.00 21.47 66 LEU B C 1
ATOM 1460 O O . LEU B 1 66 ? 15.217 36.712 -11.528 1.00 23.25 66 LEU B O 1
ATOM 1465 N N . ARG B 1 67 ? 13.799 36.007 -9.951 1.00 22.07 67 ARG B N 1
ATOM 1466 C CA . ARG B 1 67 ? 12.677 36.087 -10.869 1.00 21.39 67 ARG B CA 1
ATOM 1467 C C . ARG B 1 67 ? 12.453 37.497 -11.372 1.00 21.58 67 ARG B C 1
ATOM 1468 O O . ARG B 1 67 ? 12.145 37.702 -12.547 1.00 22.36 67 ARG B O 1
ATOM 1476 N N . ARG B 1 68 ? 12.547 38.473 -10.474 1.00 21.49 68 ARG B N 1
ATOM 1477 C CA . ARG B 1 68 ? 12.307 39.853 -10.873 1.00 22.13 68 ARG B CA 1
ATOM 1478 C C . ARG B 1 68 ? 13.339 40.275 -11.909 1.00 21.31 68 ARG B C 1
ATOM 1479 O O . ARG B 1 68 ? 13.012 40.884 -12.926 1.00 22.86 68 ARG B O 1
ATOM 1487 N N . GLN B 1 69 ? 14.567 39.813 -11.716 1.00 22.31 69 GLN B N 1
ATOM 1488 C CA . GLN B 1 69 ? 15.641 40.066 -12.647 1.00 20.89 69 GLN B CA 1
ATOM 1489 C C . GLN B 1 69 ? 15.347 39.447 -14.014 1.00 22.59 69 GLN B C 1
ATOM 1490 O O . GLN B 1 69 ? 15.518 40.082 -15.052 1.00 22.55 69 GLN B O 1
ATOM 1496 N N . PHE B 1 70 ? 14.891 38.202 -14.018 1.00 21.60 70 PHE B N 1
ATOM 1497 C CA . PHE B 1 70 ? 14.553 37.542 -15.278 1.00 21.40 70 PHE B CA 1
ATOM 1498 C C . PHE B 1 70 ? 13.424 38.257 -16.027 1.00 21.08 70 PHE B C 1
ATOM 1499 O O . PHE B 1 70 ? 13.450 38.338 -17.260 1.00 21.82 70 PHE B O 1
ATOM 1507 N N . ARG B 1 71 ? 12.431 38.776 -15.306 1.00 21.25 71 ARG B N 1
ATOM 1508 C CA . ARG B 1 71 ? 11.350 39.475 -15.969 1.00 22.14 71 ARG B CA 1
ATOM 15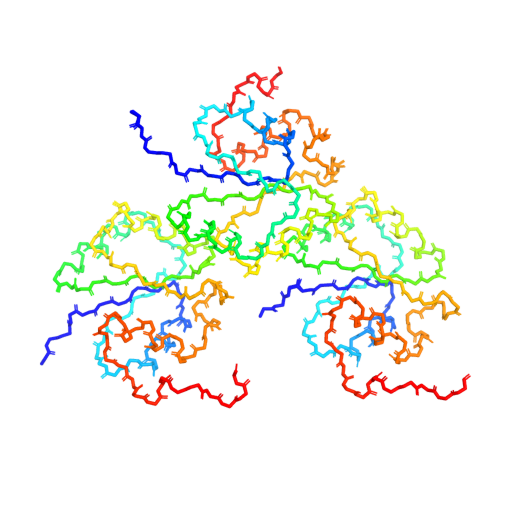09 C C . ARG B 1 71 ? 11.856 40.678 -16.744 1.00 21.17 71 ARG B C 1
ATOM 1510 O O . ARG B 1 71 ? 11.319 41.005 -17.803 1.00 21.09 71 ARG B O 1
ATOM 1518 N N A ARG B 1 72 ? 12.857 41.368 -16.208 0.50 21.62 72 ARG B N 1
ATOM 1519 N N B ARG B 1 72 ? 12.904 41.311 -16.221 0.50 22.64 72 ARG B N 1
ATOM 1520 C CA A ARG B 1 72 ? 13.457 42.494 -16.914 0.50 22.08 72 ARG B CA 1
ATOM 1521 C CA B ARG B 1 72 ? 13.493 42.503 -16.825 0.50 23.32 72 ARG B CA 1
ATOM 1522 C C A ARG B 1 72 ? 14.332 42.039 -18.077 0.50 22.28 72 ARG B C 1
ATOM 1523 C C B ARG B 1 72 ? 14.450 42.171 -17.971 0.50 23.06 72 ARG B C 1
ATOM 1524 O O A ARG B 1 72 ? 14.183 42.520 -19.205 0.50 23.09 72 ARG B O 1
ATOM 1525 O O B ARG B 1 72 ? 14.486 42.881 -18.982 0.50 23.22 72 ARG B O 1
ATOM 1540 N N . MET B 1 73 ? 15.260 41.129 -17.795 1.00 21.75 73 MET B N 1
ATOM 1541 C CA . MET B 1 73 ? 16.385 40.887 -18.696 1.00 22.51 73 MET B CA 1
ATOM 1542 C C . MET B 1 73 ? 16.178 39.715 -19.647 1.00 20.88 73 MET B C 1
ATOM 1543 O O . MET B 1 73 ? 16.887 39.596 -20.644 1.00 21.01 73 MET B O 1
ATOM 1548 N N . PHE B 1 74 ? 15.234 38.836 -19.321 1.00 19.90 74 PHE B N 1
ATOM 1549 C CA . PHE B 1 74 ? 15.091 37.560 -20.018 1.00 17.47 74 PHE B CA 1
ATOM 1550 C C . PHE B 1 74 ? 13.609 37.219 -20.056 1.00 19.67 74 PHE B C 1
ATOM 1551 O O . PHE B 1 74 ? 13.187 36.248 -19.451 1.00 17.12 74 PHE B O 1
ATOM 1559 N N . PRO B 1 75 ? 12.807 38.083 -20.721 1.00 20.80 75 PRO B N 1
ATOM 1560 C CA . PRO B 1 75 ? 11.351 37.983 -20.638 1.00 21.17 75 PRO B CA 1
ATOM 1561 C C . PRO B 1 75 ? 10.822 36.677 -21.229 1.00 22.61 75 PRO B C 1
ATOM 1562 O O . PRO B 1 75 ? 9.803 36.150 -20.771 1.00 24.03 75 PRO B O 1
ATOM 1566 N N . GLU B 1 76 ? 11.606 36.076 -22.117 1.00 19.13 76 GLU B N 1
ATOM 1567 C CA . GLU B 1 76 ? 11.211 34.813 -22.762 1.00 21.45 76 GLU B CA 1
ATOM 1568 C C . GLU B 1 76 ? 11.240 33.601 -21.844 1.00 20.76 76 GLU B C 1
ATOM 1569 O O . GLU B 1 76 ? 10.695 32.551 -22.191 1.00 22.13 76 GLU B O 1
ATOM 1580 N N . ALA B 1 77 ? 12.015 33.664 -20.765 1.00 21.62 77 ALA B N 1
ATOM 1581 C CA . ALA B 1 77 ? 12.093 32.530 -19.870 1.00 22.15 77 ALA B CA 1
ATOM 1582 C C . ALA B 1 77 ? 10.767 32.388 -19.135 1.00 23.65 77 ALA B C 1
ATOM 1583 O O . ALA B 1 77 ? 10.219 33.396 -18.679 1.00 26.46 77 ALA B O 1
ATOM 1585 N N . GLU B 1 78 ? 10.223 31.167 -19.077 1.00 21.56 78 GLU B N 1
ATOM 1586 C CA . GLU B 1 78 ? 8.990 30.878 -18.367 1.00 21.97 78 GLU B CA 1
ATOM 1587 C C . GLU B 1 78 ? 9.255 30.479 -16.919 1.00 21.68 78 GLU B C 1
ATOM 1588 O O . GLU B 1 78 ? 10.042 29.573 -16.658 1.00 23.03 78 GLU B O 1
ATOM 1594 N N . HIS B 1 79 ? 8.514 31.042 -15.987 1.00 20.45 79 HIS B N 1
ATOM 1595 C CA . HIS B 1 79 ? 8.720 30.777 -14.575 1.00 20.34 79 HIS B CA 1
ATOM 1596 C C . HIS B 1 79 ? 7.942 29.578 -14.093 1.00 21.11 79 HIS B C 1
ATOM 1597 O O . HIS B 1 79 ? 6.730 29.495 -14.316 1.00 23.08 79 HIS B O 1
ATOM 1604 N N . LEU B 1 80 ? 8.649 28.634 -13.487 1.00 20.88 80 LEU B N 1
ATOM 1605 C CA . LEU B 1 80 ? 8.022 27.484 -12.866 1.00 21.91 80 LEU B CA 1
ATOM 1606 C C . LEU B 1 80 ? 8.115 27.604 -11.366 1.00 22.27 80 LEU B C 1
ATOM 1607 O O . LEU B 1 80 ? 9.139 28.042 -10.837 1.00 25.17 80 LEU B O 1
ATOM 1612 N N . TYR B 1 81 ? 7.074 27.184 -10.680 1.00 20.62 81 TYR B N 1
ATOM 1613 C CA . TYR B 1 81 ? 6.973 27.461 -9.259 1.00 21.37 81 TYR B CA 1
ATOM 1614 C C . TYR B 1 81 ? 6.777 26.179 -8.478 1.00 21.57 81 TYR B C 1
ATOM 1615 O O . TYR B 1 81 ? 5.898 25.390 -8.784 1.00 25.94 81 TYR B O 1
ATOM 1624 N N . ILE B 1 82 ? 7.554 26.010 -7.425 1.00 20.46 82 ILE B N 1
ATOM 1625 C CA . ILE B 1 82 ? 7.182 25.056 -6.380 1.00 22.14 82 ILE B CA 1
ATOM 1626 C C . ILE B 1 82 ? 6.170 25.686 -5.427 1.00 20.70 82 ILE B C 1
ATOM 1627 O O . ILE B 1 82 ? 6.016 26.909 -5.376 1.00 22.62 82 ILE B O 1
ATOM 1632 N N . ASP B 1 83 ? 5.455 24.837 -4.703 1.00 16.62 83 ASP B N 1
ATOM 1633 C CA . ASP B 1 83 ? 4.600 25.299 -3.610 1.00 16.40 83 ASP B CA 1
ATOM 1634 C C . ASP B 1 83 ? 5.505 26.027 -2.615 1.00 15.84 83 ASP B C 1
ATOM 1635 O O . ASP B 1 83 ? 6.463 25.462 -2.094 1.00 15.72 83 ASP B O 1
ATOM 1640 N N . ARG B 1 84 ? 5.190 27.289 -2.339 1.00 17.16 84 ARG B N 1
ATOM 1641 C CA . ARG B 1 84 ? 6.020 28.086 -1.438 1.00 18.63 84 ARG B CA 1
ATOM 1642 C C . ARG B 1 84 ? 6.125 27.500 -0.014 1.00 18.82 84 ARG B C 1
ATOM 1643 O O . ARG B 1 84 ? 7.075 27.805 0.716 1.00 20.44 84 ARG B O 1
ATOM 1651 N N . ALA B 1 85 ? 5.196 26.618 0.353 1.00 18.37 85 ALA B N 1
ATOM 1652 C CA . ALA B 1 85 ? 5.290 25.913 1.638 1.00 21.05 85 ALA B CA 1
ATOM 1653 C C . ALA B 1 85 ? 6.635 25.214 1.798 1.00 20.48 85 ALA B C 1
ATOM 1654 O O . ALA B 1 85 ? 7.118 25.049 2.915 1.00 22.48 85 ALA B O 1
ATOM 1656 N N . TYR B 1 86 ? 7.226 24.758 0.690 1.00 18.31 86 TYR B N 1
ATOM 1657 C CA . TYR B 1 86 ? 8.507 24.052 0.741 1.00 18.35 86 TYR B CA 1
ATOM 1658 C C . TYR B 1 86 ? 9.707 24.979 0.799 1.00 18.89 86 TYR B C 1
ATOM 1659 O O . TYR B 1 86 ? 10.810 24.546 1.141 1.00 19.63 86 TYR B O 1
ATOM 1668 N N . ARG B 1 87 ? 9.503 26.242 0.436 1.00 18.01 87 ARG B N 1
ATOM 1669 C CA . ARG B 1 87 ? 10.528 27.281 0.511 1.00 19.00 87 ARG B CA 1
ATOM 1670 C C . ARG B 1 87 ? 11.622 27.142 -0.532 1.00 17.90 87 ARG B C 1
ATOM 1671 O O . ARG B 1 87 ? 11.884 28.075 -1.278 1.00 20.36 87 ARG B O 1
ATOM 1679 N N . GLU B 1 88 ? 12.264 25.982 -0.570 1.00 18.53 88 GLU B N 1
ATOM 1680 C CA . GLU B 1 88 ? 13.390 25.732 -1.445 1.00 16.69 88 GLU B CA 1
ATOM 1681 C C . GLU B 1 88 ? 13.092 24.551 -2.349 1.00 17.08 88 GLU B C 1
ATOM 1682 O O . GLU B 1 88 ? 12.505 23.570 -1.919 1.00 17.89 88 GLU B O 1
ATOM 1688 N N . VAL B 1 89 ? 13.542 24.658 -3.595 1.00 17.36 89 VAL B N 1
ATOM 1689 C CA . VAL B 1 89 ? 13.462 23.553 -4.546 1.00 19.56 89 VAL B CA 1
ATOM 1690 C C . VAL B 1 89 ? 14.046 22.263 -3.957 1.00 20.96 89 VAL B C 1
ATOM 1691 O O . VAL B 1 89 ? 13.461 21.177 -4.075 1.00 22.08 89 VAL B O 1
ATOM 1695 N N . ALA B 1 90 ? 15.144 22.416 -3.215 1.00 21.14 90 ALA B N 1
ATOM 1696 C CA . ALA B 1 90 ? 15.839 21.298 -2.573 1.00 23.88 90 ALA B CA 1
ATOM 1697 C C . ALA B 1 90 ? 14.995 20.630 -1.499 1.00 21.89 90 ALA B C 1
ATOM 1698 O O . ALA B 1 90 ? 15.237 19.471 -1.121 1.00 25.77 90 ALA B O 1
ATOM 1700 N N . ALA B 1 91 ? 14.075 21.380 -0.917 1.00 22.04 91 ALA B N 1
ATOM 1701 C CA . ALA B 1 91 ? 13.255 20.855 0.149 1.00 22.87 91 ALA B CA 1
ATOM 1702 C C . ALA B 1 91 ? 11.959 20.233 -0.362 1.00 22.37 91 ALA B C 1
ATOM 1703 O O . ALA B 1 91 ? 11.251 19.578 0.387 1.00 24.77 91 ALA B O 1
ATOM 1705 N N . ALA B 1 92 ? 11.621 20.474 -1.629 1.00 19.39 92 ALA B N 1
ATOM 1706 C CA . ALA B 1 92 ? 10.374 19.951 -2.168 1.00 19.91 92 ALA B CA 1
ATOM 1707 C C . ALA B 1 92 ? 10.476 18.441 -2.336 1.00 18.07 92 ALA B C 1
ATOM 1708 O O . ALA B 1 92 ? 11.502 17.928 -2.784 1.00 20.31 92 ALA B O 1
ATOM 1710 N N . PRO B 1 93 ? 9.386 17.727 -2.052 1.00 21.39 93 PRO B N 1
ATOM 1711 C CA . PRO B 1 93 ? 9.371 16.287 -2.296 1.00 21.49 93 PRO B CA 1
ATOM 1712 C C . PRO B 1 93 ? 9.557 16.011 -3.779 1.00 21.25 93 PRO B C 1
ATOM 1713 O O . PRO B 1 93 ? 9.089 16.782 -4.614 1.00 21.08 93 PRO B O 1
ATOM 1717 N N . ILE B 1 94 ? 10.185 14.896 -4.114 1.00 20.02 94 ILE B N 1
ATOM 1718 C CA . ILE B 1 94 ? 10.347 14.536 -5.512 1.00 21.13 94 ILE B CA 1
ATOM 1719 C C . ILE B 1 94 ? 9.021 14.469 -6.250 1.00 20.46 94 ILE B C 1
ATOM 1720 O O . ILE B 1 94 ? 8.948 14.901 -7.399 1.00 21.41 94 ILE B O 1
ATOM 1725 N N . TRP B 1 95 ? 7.973 13.926 -5.627 1.00 19.27 95 TRP B N 1
ATOM 1726 C CA . TRP B 1 95 ? 6.678 13.805 -6.315 1.00 20.53 95 TRP B CA 1
ATOM 1727 C C . TRP B 1 95 ? 6.162 15.175 -6.720 1.00 20.30 95 TRP B C 1
ATOM 1728 O O . TRP B 1 95 ? 5.507 15.318 -7.757 1.00 21.06 95 TRP B O 1
ATOM 1739 N N . HIS B 1 96 ? 6.446 16.180 -5.901 1.00 20.43 96 HIS B N 1
ATOM 1740 C CA . HIS B 1 96 ? 5.990 17.531 -6.192 1.00 20.06 96 HIS B CA 1
ATOM 1741 C C . HIS B 1 96 ? 6.795 18.167 -7.324 1.00 19.98 96 HIS B C 1
ATOM 1742 O O . HIS B 1 96 ? 6.221 18.745 -8.240 1.00 20.20 96 HIS B O 1
ATOM 1749 N N . LEU B 1 97 ? 8.115 18.040 -7.286 1.00 19.78 97 LEU B N 1
ATOM 1750 C CA . LEU B 1 97 ? 8.935 18.534 -8.376 1.00 20.37 97 LEU B CA 1
ATOM 1751 C C . LEU B 1 97 ? 8.530 17.847 -9.683 1.00 20.64 97 LEU B C 1
ATOM 1752 O O . LEU B 1 97 ? 8.426 18.485 -10.739 1.00 20.51 97 LEU B O 1
ATOM 1757 N N . ALA B 1 98 ? 8.258 16.553 -9.623 1.00 19.66 98 ALA B N 1
ATOM 1758 C CA . ALA B 1 98 ? 7.853 15.809 -10.812 1.00 20.78 98 ALA B CA 1
ATOM 1759 C C . ALA B 1 98 ? 6.537 16.349 -11.344 1.00 20.70 98 ALA B C 1
ATOM 1760 O O . ALA B 1 98 ? 6.388 16.495 -12.554 1.00 20.69 98 ALA B O 1
ATOM 1762 N N . GLN B 1 99 ? 5.565 16.615 -10.468 1.00 20.27 99 GLN B N 1
ATOM 1763 C CA . GLN B 1 99 ? 4.298 17.174 -10.913 1.00 20.93 99 GLN B CA 1
ATOM 1764 C C . GLN B 1 99 ? 4.445 18.557 -11.506 1.00 19.81 99 GLN B C 1
ATOM 1765 O O . GLN B 1 99 ? 3.805 18.859 -12.519 1.00 20.62 99 GLN B O 1
ATOM 1771 N N . VAL B 1 100 ? 5.302 19.388 -10.914 1.00 19.58 100 VAL B N 1
ATOM 1772 C CA . VAL B 1 100 ? 5.540 20.726 -11.456 1.00 19.72 100 VAL B CA 1
ATOM 1773 C C . VAL B 1 100 ? 6.139 20.631 -12.855 1.00 19.62 100 VAL B C 1
ATOM 1774 O O . VAL B 1 100 ? 5.692 21.291 -13.781 1.00 19.08 100 VAL B O 1
ATOM 1778 N N . LEU B 1 101 ? 7.115 19.754 -13.028 1.00 18.66 101 LEU B N 1
ATOM 1779 C CA . LEU B 1 101 ? 7.728 19.616 -14.333 1.00 18.96 101 LEU B CA 1
ATOM 1780 C C . LEU B 1 101 ? 6.772 18.996 -15.344 1.00 18.98 101 LEU B C 1
ATOM 1781 O O . LEU B 1 101 ? 6.740 19.416 -16.516 1.00 19.03 101 LEU B O 1
ATOM 1786 N N . LEU B 1 102 ? 5.985 18.011 -14.918 1.00 18.87 102 LEU B N 1
ATOM 1787 C CA . LEU B 1 102 ? 5.021 17.386 -15.808 1.00 18.58 102 LEU B CA 1
ATOM 1788 C C . LEU B 1 102 ? 4.033 18.404 -16.311 1.00 18.67 102 LEU B C 1
ATOM 1789 O O . LEU B 1 102 ? 3.690 18.421 -17.494 1.00 18.24 102 LEU B O 1
ATOM 1794 N N . ARG B 1 103 ? 3.523 19.221 -15.406 1.00 18.70 103 ARG B N 1
ATOM 1795 C CA . ARG B 1 103 ? 2.521 20.191 -15.778 1.00 20.02 103 ARG B CA 1
ATOM 1796 C C . ARG B 1 103 ? 3.084 21.201 -16.775 1.00 19.44 103 ARG B C 1
ATOM 1797 O O . ARG B 1 103 ? 2.361 21.716 -17.633 1.00 19.96 103 ARG B O 1
ATOM 1805 N N . ALA B 1 104 ? 4.385 21.455 -16.680 1.00 18.79 104 ALA B N 1
ATOM 1806 C CA . ALA B 1 104 ? 5.116 22.291 -17.617 1.00 18.68 104 ALA B CA 1
ATOM 1807 C C . ALA B 1 104 ? 5.591 21.546 -18.872 1.00 18.02 104 ALA B C 1
ATOM 1808 O O . ALA B 1 104 ? 6.381 22.071 -19.656 1.00 18.54 104 ALA B O 1
ATOM 1810 N N . ARG B 1 105 ? 5.037 20.350 -19.085 1.00 12.78 105 ARG B N 1
ATOM 1811 C CA . ARG B 1 105 ? 5.181 19.599 -20.339 1.00 14.36 105 ARG B CA 1
ATOM 1812 C C . ARG B 1 105 ? 6.527 18.921 -20.507 1.00 13.69 105 ARG B C 1
ATOM 1813 O O . ARG B 1 105 ? 6.926 18.530 -21.603 1.00 14.66 105 ARG B O 1
ATOM 1821 N N . PHE B 1 106 ? 7.222 18.718 -19.385 1.00 11.94 106 PHE B N 1
ATOM 1822 C CA . PHE B 1 106 ? 8.443 17.899 -19.407 1.00 12.56 106 PHE B CA 1
ATOM 1823 C C . PHE B 1 106 ? 8.083 16.436 -19.297 1.00 11.63 106 PHE B C 1
ATOM 1824 O O . PHE B 1 106 ? 7.114 16.079 -18.612 1.00 13.89 106 PHE B O 1
ATOM 1832 N N . ASP B 1 107 ? 8.906 15.589 -19.900 1.00 12.29 107 ASP B N 1
ATOM 1833 C CA . ASP B 1 107 ? 8.843 14.147 -19.647 1.00 13.50 107 ASP B CA 1
ATOM 1834 C C . ASP B 1 107 ? 9.514 13.866 -18.319 1.00 12.22 107 ASP B C 1
ATOM 1835 O O . ASP B 1 107 ? 10.703 14.195 -18.134 1.00 13.00 107 ASP B O 1
ATOM 1840 N N . VAL B 1 108 ? 8.812 13.188 -17.426 1.00 12.30 108 VAL B N 1
ATOM 1841 C CA . VAL B 1 108 ? 9.364 12.817 -16.119 1.00 13.04 108 VAL B CA 1
ATOM 1842 C C . VAL B 1 108 ? 9.322 11.318 -15.942 1.00 13.94 108 VAL B C 1
ATOM 1843 O O . VAL B 1 108 ? 8.510 10.635 -16.581 1.00 15.12 108 VAL B O 1
ATOM 1847 N N . ARG B 1 109 ? 10.185 10.775 -15.102 1.00 14.15 109 ARG B N 1
ATOM 1848 C CA . ARG B 1 109 ? 10.122 9.347 -14.830 1.00 14.66 109 ARG B CA 1
ATOM 1849 C C . ARG B 1 109 ? 8.793 9.049 -14.141 1.00 14.58 109 ARG B C 1
ATOM 1850 O O . ARG B 1 109 ? 8.408 9.695 -13.178 1.00 15.13 109 ARG B O 1
ATOM 1858 N N . ILE B 1 110 ? 8.041 8.096 -14.658 1.00 15.96 110 ILE B N 1
ATOM 1859 C CA . ILE B 1 110 ? 6.697 7.878 -14.143 1.00 17.13 110 ILE B CA 1
ATOM 1860 C C . ILE B 1 110 ? 6.693 7.571 -12.638 1.00 15.57 110 ILE B C 1
ATOM 1861 O O . ILE B 1 110 ? 5.889 8.104 -11.893 1.00 15.82 110 ILE B O 1
ATOM 1866 N N . GLU B 1 111 ? 7.681 6.799 -12.203 1.00 15.85 111 GLU B N 1
ATOM 1867 C CA . GLU B 1 111 ? 7.793 6.446 -10.793 1.00 18.42 111 GLU B CA 1
ATOM 1868 C C . GLU B 1 111 ? 8.020 7.662 -9.898 1.00 16.19 111 GLU B C 1
ATOM 1869 O O . GLU B 1 111 ? 7.654 7.649 -8.723 1.00 16.66 111 GLU B O 1
ATOM 1875 N N . SER B 1 112 ? 8.643 8.700 -10.426 1.00 14.62 112 SER B N 1
ATOM 1876 C CA . SER B 1 112 ? 8.928 9.899 -9.633 1.00 15.26 112 SER B CA 1
ATOM 1877 C C . SER B 1 112 ? 7.679 10.623 -9.154 1.00 15.01 112 SER B C 1
ATOM 1878 O O . SER B 1 112 ? 7.738 11.450 -8.232 1.00 14.70 112 SER B O 1
ATOM 1881 N N . LEU B 1 113 ? 6.561 10.378 -9.836 1.00 14.22 113 LEU B N 1
ATOM 1882 C CA . LEU B 1 113 ? 5.304 11.007 -9.467 1.00 15.77 113 LEU B CA 1
ATOM 1883 C C . LEU B 1 113 ? 4.676 10.403 -8.211 1.00 16.72 113 LEU B C 1
ATOM 1884 O O . LEU B 1 113 ? 3.779 11.004 -7.622 1.00 18.81 113 LEU B O 1
ATOM 1889 N N . MET B 1 114 ? 5.169 9.251 -7.790 1.00 16.29 114 MET B N 1
ATOM 1890 C CA . MET B 1 114 ? 4.583 8.523 -6.656 1.00 19.93 114 MET B CA 1
ATOM 1891 C C . MET B 1 114 ? 5.182 9.012 -5.354 1.00 18.01 114 MET B C 1
ATOM 1892 O O . MET B 1 114 ? 6.382 8.954 -5.157 1.00 18.13 114 MET B O 1
ATOM 1897 N N . ARG B 1 115 ? 4.326 9.411 -4.419 1.00 18.79 115 ARG B N 1
ATOM 1898 C CA . ARG B 1 115 ? 4.802 9.788 -3.101 1.00 20.80 115 ARG B CA 1
ATOM 1899 C C . ARG B 1 115 ? 5.454 8.596 -2.401 1.00 23.71 115 ARG B C 1
ATOM 1900 O O . ARG B 1 115 ? 4.952 7.478 -2.481 1.00 23.83 115 ARG B O 1
ATOM 1908 N N . GLY B 1 116 ? 6.587 8.835 -1.743 1.00 21.81 116 GLY B N 1
ATOM 1909 C CA . GLY B 1 116 ? 7.380 7.772 -1.126 1.00 25.02 116 GLY B CA 1
ATOM 1910 C C . GLY B 1 116 ? 7.014 7.491 0.318 1.00 26.55 116 GLY B C 1
ATOM 1911 O O . GLY B 1 116 ? 6.154 8.160 0.899 1.00 24.05 116 GLY B O 1
ATOM 1912 N N . ARG B 1 117 ? 7.674 6.490 0.893 1.00 26.73 117 ARG B N 1
ATOM 1913 C CA . ARG B 1 117 ? 7.338 6.014 2.230 1.00 28.26 117 ARG B CA 1
ATOM 1914 C C . ARG B 1 117 ? 7.532 7.097 3.271 1.00 27.70 117 ARG B C 1
ATOM 1915 O O . ARG B 1 117 ? 8.586 7.743 3.342 1.00 29.76 117 ARG B O 1
ATOM 1923 N N . GLY B 1 118 ? 6.464 7.360 4.016 1.00 26.79 118 GLY B N 1
ATOM 1924 C CA . GLY B 1 118 ? 6.519 8.270 5.140 1.00 23.05 118 GLY B CA 1
ATOM 1925 C C . GLY B 1 118 ? 6.565 9.730 4.766 1.00 20.35 118 GLY B C 1
ATOM 1926 O O . GLY B 1 118 ? 6.802 10.580 5.616 1.00 20.94 118 GLY B O 1
ATOM 1927 N N . GLU B 1 119 ? 6.424 10.033 3.477 1.00 20.45 119 GLU B N 1
ATOM 1928 C CA . GLU B 1 119 ? 6.452 11.427 3.042 1.00 19.80 119 GLU B CA 1
ATOM 1929 C C . GLU B 1 119 ? 5.164 12.146 3.392 1.00 20.65 119 GLU B C 1
ATOM 1930 O O . GLU B 1 119 ? 5.158 13.366 3.534 1.00 22.23 119 GLU B O 1
ATOM 1937 N N . ARG C 1 3 ? 14.863 22.051 7.499 1.00 31.20 3 ARG C N 1
ATOM 1938 C CA . ARG C 1 3 ? 14.926 23.406 8.133 1.00 30.18 3 ARG C CA 1
ATOM 1939 C C . ARG C 1 3 ? 15.078 23.378 9.661 1.00 28.32 3 ARG C C 1
ATOM 1940 O O . ARG C 1 3 ? 14.202 22.890 10.384 1.00 31.16 3 ARG C O 1
ATOM 1942 N N . VAL C 1 4 ? 16.202 23.889 10.159 1.00 24.43 4 VAL C N 1
ATOM 1943 C CA . VAL C 1 4 ? 16.368 24.123 11.581 1.00 22.44 4 VAL C CA 1
ATOM 1944 C C . VAL C 1 4 ? 16.008 25.576 11.819 1.00 21.59 4 VAL C C 1
ATOM 1945 O O . VAL C 1 4 ? 16.675 26.475 11.305 1.00 25.81 4 VAL C O 1
ATOM 1949 N N A GLU C 1 5 ? 14.967 25.852 12.600 0.50 20.43 5 GLU C N 1
ATOM 1950 N N B GLU C 1 5 ? 14.948 25.761 12.597 0.50 20.76 5 GLU C N 1
ATOM 1951 C CA A GLU C 1 5 ? 14.583 27.256 12.843 0.50 21.63 5 GLU C CA 1
ATOM 1952 C CA B GLU C 1 5 ? 14.324 27.054 12.749 0.50 22.69 5 GLU C CA 1
ATOM 1953 C C A GLU C 1 5 ? 14.475 27.588 14.328 0.50 18.86 5 GLU C C 1
ATOM 1954 C C B GLU C 1 5 ? 14.049 27.432 14.190 0.50 20.34 5 GLU C C 1
ATOM 1955 O O A GLU C 1 5 ? 14.561 28.745 14.744 0.50 19.89 5 GLU C O 1
ATOM 1956 O O B GLU C 1 5 ? 13.509 28.492 14.417 0.50 19.60 5 GLU C O 1
ATOM 1967 N N . LYS C 1 6 ? 14.373 26.551 15.139 1.00 18.54 6 LYS C N 1
ATOM 1968 C CA . LYS C 1 6 ? 14.087 26.766 16.550 1.00 19.32 6 LYS C CA 1
ATOM 1969 C C . LYS C 1 6 ? 15.369 26.802 17.356 1.00 18.59 6 LYS C C 1
ATOM 1970 O O . LYS C 1 6 ? 16.312 26.041 17.086 1.00 18.53 6 LYS C O 1
ATOM 1976 N N . VAL C 1 7 ? 15.354 27.616 18.402 1.00 18.41 7 VAL C N 1
ATOM 1977 C CA . VAL C 1 7 ? 16.481 27.738 19.321 1.00 19.24 7 VAL C CA 1
ATOM 1978 C C . VAL C 1 7 ? 15.937 27.797 20.741 1.00 19.42 7 VAL C C 1
ATOM 1979 O O . VAL C 1 7 ? 14.972 28.545 21.007 1.00 20.47 7 VAL C O 1
ATOM 1983 N N . ILE C 1 8 ? 16.554 27.041 21.644 1.00 18.30 8 ILE C N 1
ATOM 1984 C CA . ILE C 1 8 ? 16.284 27.153 23.057 1.00 19.37 8 ILE C CA 1
ATOM 1985 C C . ILE C 1 8 ? 17.548 27.632 23.740 1.00 19.25 8 ILE C C 1
ATOM 1986 O O . ILE C 1 8 ? 18.617 27.044 23.556 1.00 19.47 8 ILE C O 1
ATOM 1991 N N . ILE C 1 9 ? 17.443 28.697 24.520 1.00 19.01 9 ILE C N 1
ATOM 1992 C CA . ILE C 1 9 ? 18.545 29.192 25.324 1.00 18.64 9 ILE C CA 1
ATOM 1993 C C . ILE C 1 9 ? 18.345 28.716 26.767 1.00 18.79 9 ILE C C 1
ATOM 1994 O O . ILE C 1 9 ? 17.253 28.881 27.360 1.00 20.52 9 ILE C O 1
ATOM 1999 N N . VAL C 1 10 ? 19.371 28.098 27.337 1.00 19.24 10 VAL C N 1
ATOM 2000 C CA . VAL C 1 10 ? 19.344 27.607 28.704 1.00 20.16 10 VAL C CA 1
ATOM 2001 C C . VAL C 1 10 ? 20.506 28.211 29.477 1.00 20.08 10 VAL C C 1
ATOM 2002 O O . VAL C 1 10 ? 21.399 28.815 28.904 1.00 19.55 10 VAL C O 1
ATOM 2006 N N . GLU C 1 11 ? 20.522 27.981 30.782 1.00 19.31 11 GLU C N 1
ATOM 2007 C CA . GLU C 1 11 ? 21.410 28.718 31.658 1.00 20.88 11 GLU C CA 1
ATOM 2008 C C . GLU C 1 11 ? 22.727 27.994 31.890 1.00 22.01 11 GLU C C 1
ATOM 2009 O O . GLU C 1 11 ? 23.750 28.656 32.136 1.00 23.79 11 GLU C O 1
ATOM 2015 N N . GLY C 1 12 ? 22.725 26.655 31.890 1.00 20.60 12 GLY C N 1
ATOM 2016 C CA . GLY C 1 12 ? 23.879 25.835 32.301 1.00 23.38 12 GLY C CA 1
ATOM 2017 C C . GLY C 1 12 ? 24.063 24.597 31.439 1.00 23.14 12 GLY C C 1
ATOM 2018 O O . GLY C 1 12 ? 23.152 24.188 30.711 1.00 22.55 12 GLY C O 1
ATOM 2019 N N . ARG C 1 13 ? 25.254 24.010 31.474 1.00 23.04 13 ARG C N 1
ATOM 2020 C CA . ARG C 1 13 ? 25.579 22.930 30.568 1.00 21.70 13 ARG C CA 1
ATOM 2021 C C . ARG C 1 13 ? 24.778 21.652 30.846 1.00 21.29 13 ARG C C 1
ATOM 2022 O O . ARG C 1 13 ? 24.345 20.975 29.915 1.00 22.43 13 ARG C O 1
ATOM 2030 N N . SER C 1 14 ? 24.513 21.352 32.122 1.00 21.87 14 SER C N 1
ATOM 2031 C CA . SER C 1 14 ? 23.671 20.197 32.444 1.00 21.80 14 SER C CA 1
ATOM 2032 C C . SER C 1 14 ? 22.241 20.406 31.952 1.00 20.92 14 SER C C 1
ATOM 2033 O O . SER C 1 14 ? 21.551 19.459 31.536 1.00 22.24 14 SER C O 1
ATOM 2036 N N . ASP C 1 15 ? 21.788 21.655 31.960 1.00 20.20 15 ASP C N 1
ATOM 2037 C CA . ASP C 1 15 ? 20.472 21.978 31.425 1.00 20.24 15 ASP C CA 1
ATOM 2038 C C . ASP C 1 15 ? 20.412 21.640 29.948 1.00 20.87 15 ASP C C 1
ATOM 2039 O O . ASP C 1 15 ? 19.433 21.080 29.471 1.00 20.96 15 ASP C O 1
ATOM 2044 N N . LYS C 1 16 ? 21.448 22.020 29.222 1.00 20.01 16 LYS C N 1
ATOM 2045 C CA . LYS C 1 16 ? 21.493 21.730 27.807 1.00 19.79 16 LYS C CA 1
ATOM 2046 C C . LYS C 1 16 ? 21.430 20.246 27.563 1.00 19.94 16 LYS C C 1
ATOM 2047 O O . LYS C 1 16 ? 20.703 19.795 26.661 1.00 21.11 16 LYS C O 1
ATOM 2053 N N . GLN C 1 17 ? 22.226 19.483 28.311 1.00 19.50 17 GLN C N 1
ATOM 2054 C CA . GLN C 1 17 ? 22.266 18.054 28.117 1.00 20.92 17 GLN C CA 1
ATOM 2055 C C . GLN C 1 17 ? 20.880 17.458 28.267 1.00 20.77 17 GLN C C 1
ATOM 2056 O O . GLN C 1 17 ? 20.464 16.644 27.444 1.00 21.94 17 GLN C O 1
ATOM 2062 N N . LYS C 1 18 ? 20.115 17.909 29.252 1.00 21.10 18 LYS C N 1
ATOM 2063 C CA . LYS C 1 18 ? 18.791 17.321 29.441 1.00 20.59 18 LYS C CA 1
ATOM 2064 C C . LYS C 1 18 ? 17.785 17.723 28.353 1.00 21.91 18 LYS C C 1
ATOM 2065 O O . LYS C 1 18 ? 16.992 16.905 27.898 1.00 21.59 18 LYS C O 1
ATOM 2071 N N . VAL C 1 19 ? 17.798 18.988 27.959 1.00 20.55 19 VAL C N 1
ATOM 2072 C CA . VAL C 1 19 ? 16.891 19.449 26.904 1.00 20.48 19 VAL C CA 1
ATOM 2073 C C . VAL C 1 19 ? 17.201 18.700 25.615 1.00 20.06 19 VAL C C 1
ATOM 2074 O O . VAL C 1 19 ? 16.300 18.210 24.938 1.00 19.78 19 VAL C O 1
ATOM 2078 N N . ALA C 1 20 ? 18.482 18.532 25.312 1.00 20.34 20 ALA C N 1
ATOM 2079 C CA . ALA C 1 20 ? 18.883 17.885 24.080 1.00 20.85 20 ALA C CA 1
ATOM 2080 C C . ALA C 1 20 ? 18.462 16.419 24.059 1.00 20.49 20 ALA C C 1
ATOM 2081 O O . ALA C 1 20 ? 18.215 15.866 22.998 1.00 20.87 20 ALA C O 1
ATOM 2083 N N . ALA C 1 21 ? 18.440 15.785 25.226 1.00 20.49 21 ALA C N 1
ATOM 2084 C CA . ALA C 1 21 ? 18.033 14.397 25.352 1.00 20.82 21 ALA C CA 1
ATOM 2085 C C . ALA C 1 21 ? 16.529 14.144 25.232 1.00 19.76 21 ALA C C 1
ATOM 2086 O O . ALA C 1 21 ? 16.107 13.011 25.010 1.00 22.65 21 ALA C O 1
ATOM 2088 N N . VAL C 1 22 ? 15.709 15.169 25.440 1.00 17.54 22 VAL C N 1
ATOM 2089 C CA . VAL C 1 22 ? 14.257 14.987 25.354 1.00 17.33 22 VAL C CA 1
ATOM 2090 C C . VAL C 1 22 ? 13.715 15.345 23.965 1.00 16.03 22 VAL C C 1
ATOM 2091 O O . VAL C 1 22 ? 12.672 14.839 23.560 1.00 16.01 22 VAL C O 1
ATOM 2098 N N . LEU C 1 23 ? 14.413 16.212 23.234 1.00 15.87 23 LEU C N 1
ATOM 2099 C CA . LEU C 1 23 ? 13.914 16.675 21.937 1.00 14.22 23 LEU C CA 1
ATOM 2100 C C . LEU C 1 23 ? 13.955 15.583 20.887 1.00 14.49 23 LEU C C 1
ATOM 2101 O O . LEU C 1 23 ? 14.870 14.752 20.862 1.00 17.52 23 LEU C O 1
ATOM 2106 N N . ASN C 1 24 ? 13.010 15.661 19.957 1.00 14.98 24 ASN C N 1
ATOM 2107 C CA . ASN C 1 24 ? 12.991 14.757 18.819 1.00 15.92 24 ASN C CA 1
ATOM 2108 C C . ASN C 1 24 ? 12.874 15.520 17.513 1.00 16.99 24 ASN C C 1
ATOM 2109 O O . ASN C 1 24 ? 12.235 15.059 16.560 1.00 18.62 24 ASN C O 1
ATOM 2114 N N . GLU C 1 25 ? 13.420 16.724 17.477 1.00 15.98 25 GLU C N 1
ATOM 2115 C CA . GLU C 1 25 ? 13.568 17.481 16.242 1.00 16.47 25 GLU C CA 1
ATOM 2116 C C . GLU C 1 25 ? 14.811 18.336 16.412 1.00 16.99 25 GLU C C 1
ATOM 2117 O O . GLU C 1 25 ? 15.267 18.543 17.539 1.00 17.24 25 GLU C O 1
ATOM 2123 N N . PRO C 1 26 ? 15.422 18.771 15.310 1.00 17.67 26 PRO C N 1
ATOM 2124 C CA . PRO C 1 26 ? 16.691 19.477 15.472 1.00 18.94 26 PRO C CA 1
ATOM 2125 C C . PRO C 1 26 ? 16.444 20.877 16.027 1.00 16.45 26 PRO C C 1
ATOM 2126 O O . PRO C 1 26 ? 15.635 21.609 15.499 1.00 18.03 26 PRO C O 1
ATOM 2130 N N . VAL C 1 27 ? 17.137 21.215 17.107 1.00 19.97 27 VAL C N 1
ATOM 2131 C CA . VAL C 1 27 ? 16.952 22.504 17.752 1.00 19.00 27 VAL C CA 1
ATOM 2132 C C . VAL C 1 27 ? 18.336 22.976 18.167 1.00 19.84 27 VAL C C 1
ATOM 2133 O O . VAL C 1 27 ? 19.132 22.213 18.714 1.00 19.92 27 VAL C O 1
ATOM 2137 N N . VAL C 1 28 ? 18.635 24.238 17.916 1.00 18.06 28 VAL C N 1
ATOM 2138 C CA . VAL C 1 28 ? 19.886 24.813 18.395 1.00 19.05 28 VAL C CA 1
ATOM 2139 C C . VAL C 1 28 ? 19.735 25.130 19.878 1.00 18.84 28 VAL C C 1
ATOM 2140 O O . VAL C 1 28 ? 18.777 25.798 20.258 1.00 19.57 28 VAL C O 1
ATOM 2144 N N . ILE C 1 29 ? 20.613 24.612 20.726 1.00 18.69 29 ILE C N 1
ATOM 2145 C CA . ILE C 1 29 ? 20.563 24.915 22.163 1.00 19.27 29 ILE C CA 1
ATOM 2146 C C . ILE C 1 29 ? 21.777 25.731 22.521 1.00 19.83 29 ILE C C 1
ATOM 2147 O O . ILE C 1 29 ? 22.917 25.306 22.294 1.00 20.58 29 ILE C O 1
ATOM 2152 N N . VAL C 1 30 ? 21.528 26.925 23.035 1.00 19.64 30 VAL C N 1
ATOM 2153 C CA . VAL C 1 30 ? 22.578 27.835 23.432 1.00 19.95 30 VAL C CA 1
ATOM 2154 C C . VAL C 1 30 ? 22.631 27.869 24.949 1.00 19.88 30 VAL C C 1
ATOM 2155 O O . VAL C 1 30 ? 21.595 27.957 25.604 1.00 21.13 30 VAL C O 1
ATOM 2159 N N . CYS C 1 31 ? 23.819 27.783 25.522 1.00 20.55 31 CYS C N 1
ATOM 2160 C CA . CYS C 1 31 ? 23.971 27.838 26.961 1.00 21.54 31 CYS C CA 1
ATOM 2161 C C . CYS C 1 31 ? 24.615 29.177 27.314 1.00 21.75 31 CYS C C 1
ATOM 2162 O O . CYS C 1 31 ? 25.669 29.501 26.774 1.00 23.13 31 CYS C O 1
ATOM 2167 N N . THR C 1 32 ? 24.034 29.921 28.249 1.00 20.40 32 THR C N 1
ATOM 2168 C CA . THR C 1 32 ? 24.601 31.217 28.642 1.00 21.96 32 THR C CA 1
ATOM 2169 C C . THR C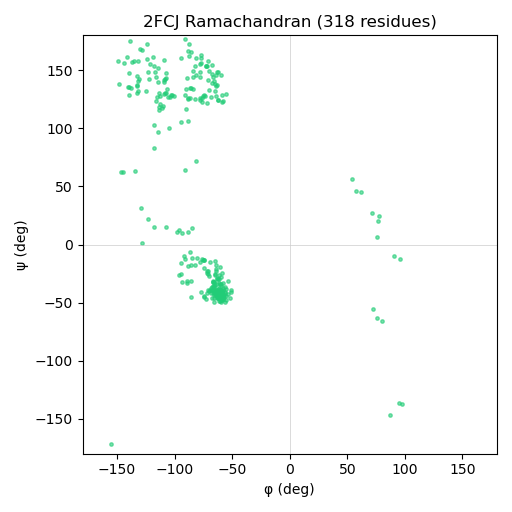 1 32 ? 25.671 31.083 29.718 1.00 21.86 32 THR C C 1
ATOM 2170 O O . THR C 1 32 ? 26.443 32.025 29.935 1.00 23.94 32 THR C O 1
ATOM 2174 N N . ASN C 1 33 ? 25.705 29.942 30.408 1.00 21.43 33 ASN C N 1
ATOM 2175 C CA . ASN C 1 33 ? 26.567 29.735 31.572 1.00 22.31 33 ASN C CA 1
ATOM 2176 C C . ASN C 1 33 ? 26.332 30.836 32.579 1.00 21.74 33 ASN C C 1
ATOM 2177 O O . ASN C 1 33 ? 27.265 31.524 33.016 1.00 23.93 33 ASN C O 1
ATOM 2182 N N . GLY C 1 34 ? 25.082 30.978 32.994 1.00 17.59 34 GLY C N 1
ATOM 2183 C CA . GLY C 1 34 ? 24.730 31.982 33.992 1.00 18.34 34 GLY C CA 1
ATOM 2184 C C . GLY C 1 34 ? 24.430 33.322 33.360 1.00 17.10 34 GLY C C 1
ATOM 2185 O O . GLY C 1 34 ? 23.962 33.403 32.224 1.00 18.01 34 GLY C O 1
ATOM 2186 N N . THR C 1 35 ? 24.762 34.394 34.062 1.00 17.96 35 THR C N 1
ATOM 2187 C CA . THR C 1 35 ? 24.442 35.723 33.561 1.00 20.31 35 THR C CA 1
ATOM 2188 C C . THR C 1 35 ? 25.423 36.116 32.473 1.00 18.41 35 THR C C 1
ATOM 2189 O O . THR C 1 35 ? 26.525 35.584 32.406 1.00 19.76 35 THR C O 1
ATOM 2193 N N . ILE C 1 36 ? 25.003 37.026 31.600 1.00 17.54 36 ILE C N 1
ATOM 2194 C CA . ILE C 1 36 ? 25.815 37.422 30.473 1.00 17.12 36 ILE C CA 1
ATOM 2195 C C . ILE C 1 36 ? 25.794 38.938 30.335 1.00 15.92 36 ILE C C 1
ATOM 2196 O O . ILE C 1 36 ? 24.847 39.602 30.759 1.00 15.25 36 ILE C O 1
ATOM 2201 N N . SER C 1 37 ? 26.802 39.476 29.667 1.00 15.59 37 SER C N 1
ATOM 2202 C CA . SER C 1 37 ? 26.843 40.905 29.412 1.00 14.34 37 SER C CA 1
ATOM 2203 C C . SER C 1 37 ? 25.780 41.300 28.390 1.00 14.26 37 SER C C 1
ATOM 2204 O O . SER C 1 37 ? 25.316 40.472 27.565 1.00 15.48 37 SER C O 1
ATOM 2207 N N . ASP C 1 38 ? 25.401 42.571 28.409 1.00 13.55 38 ASP C N 1
ATOM 2208 C CA . ASP C 1 38 ? 24.490 43.098 27.400 1.00 16.00 38 ASP C CA 1
ATOM 2209 C C . ASP C 1 38 ? 25.070 42.957 26.005 1.00 15.20 38 ASP C C 1
ATOM 2210 O O . ASP C 1 38 ? 24.359 42.611 25.062 1.00 16.23 38 ASP C O 1
ATOM 2215 N N . ALA C 1 39 ? 26.369 43.177 25.846 1.00 17.54 39 ALA C N 1
ATOM 2216 C CA . ALA C 1 39 ? 26.987 43.060 24.538 1.00 18.28 39 ALA C CA 1
ATOM 2217 C C . ALA C 1 39 ? 26.880 41.622 24.020 1.00 18.44 39 ALA C C 1
ATOM 2218 O O . ALA C 1 39 ? 26.572 41.390 22.843 1.00 19.64 39 ALA C O 1
ATOM 2220 N N . ARG C 1 40 ? 27.121 40.652 24.901 1.00 18.27 40 ARG C N 1
ATOM 2221 C CA . ARG C 1 40 ? 26.957 39.245 24.526 1.00 21.04 40 ARG C CA 1
ATOM 2222 C C . ARG C 1 40 ? 25.521 38.932 24.122 1.00 18.76 40 ARG C C 1
ATOM 2223 O O . ARG C 1 40 ? 25.267 38.181 23.168 1.00 20.14 40 ARG C O 1
ATOM 2231 N N . LEU C 1 41 ? 24.563 39.481 24.857 1.00 20.14 41 LEU C N 1
ATOM 2232 C CA . LEU C 1 41 ? 23.170 39.196 24.568 1.00 20.49 41 LEU C CA 1
ATOM 2233 C C . LEU C 1 41 ? 22.815 39.786 23.216 1.00 20.40 41 LEU C C 1
ATOM 2234 O O . LEU C 1 41 ? 22.135 39.159 22.406 1.00 21.08 41 LEU C O 1
ATOM 2239 N N . GLU C 1 42 ? 23.288 40.992 22.939 1.00 20.39 42 GLU C N 1
ATOM 2240 C CA . GLU C 1 42 ? 22.986 41.638 21.667 1.00 21.81 42 GLU C CA 1
ATOM 2241 C C . GLU C 1 42 ? 23.597 40.847 20.513 1.00 20.46 42 GLU C C 1
ATOM 2242 O O . GLU C 1 42 ? 22.975 40.688 19.459 1.00 20.34 42 GLU C O 1
ATOM 2248 N N . GLU C 1 43 ? 24.821 40.363 20.701 1.00 20.35 43 GLU C N 1
ATOM 2249 C CA . GLU C 1 43 ? 25.483 39.560 19.681 1.00 21.74 43 GLU C CA 1
ATOM 2250 C C . GLU C 1 43 ? 24.665 38.300 19.404 1.00 20.75 43 GLU C C 1
ATOM 2251 O O . GLU C 1 43 ? 24.417 37.943 18.245 1.00 20.53 43 GLU C O 1
ATOM 2257 N N . LEU C 1 44 ? 24.215 37.648 20.467 1.00 19.84 44 LEU C N 1
ATOM 2258 C CA . LEU C 1 44 ? 23.419 36.446 20.339 1.00 20.32 44 LEU C CA 1
ATOM 2259 C C . LEU C 1 44 ? 22.106 36.721 19.607 1.00 21.07 44 LEU C C 1
ATOM 2260 O O . LEU C 1 44 ? 21.749 36.001 18.667 1.00 20.53 44 LEU C O 1
ATOM 2265 N N . ALA C 1 45 ? 21.417 37.792 19.983 1.00 20.68 45 ALA C N 1
ATOM 2266 C CA . ALA C 1 45 ? 20.163 38.117 19.344 1.00 19.95 45 ALA C CA 1
ATOM 2267 C C . ALA C 1 45 ? 20.379 38.358 17.856 1.00 20.80 45 ALA C C 1
ATOM 2268 O O . ALA C 1 45 ? 19.552 37.962 17.037 1.00 21.57 45 ALA C O 1
ATOM 2270 N N . ASP C 1 46 ? 21.470 39.030 17.501 1.00 20.38 46 ASP C N 1
ATOM 2271 C CA . ASP C 1 46 ? 21.770 39.273 16.096 1.00 21.02 46 ASP C CA 1
ATOM 2272 C C . ASP C 1 46 ? 22.041 37.964 15.360 1.00 21.09 46 ASP C C 1
ATOM 2273 O O . ASP C 1 46 ? 21.540 37.763 14.258 1.00 20.23 46 ASP C O 1
ATOM 2278 N N . GLU C 1 47 ? 22.790 37.057 15.981 1.00 20.99 47 GLU C N 1
ATOM 2279 C CA . GLU C 1 47 ? 23.081 35.743 15.389 1.00 20.19 47 GLU C CA 1
ATOM 2280 C C . GLU C 1 47 ? 21.816 34.928 15.160 1.00 20.25 47 GLU C C 1
ATOM 2281 O O . GLU C 1 47 ? 21.767 34.055 14.289 1.00 20.95 47 GLU C O 1
ATOM 2292 N N . LEU C 1 48 ? 20.815 35.160 16.002 1.00 19.12 48 LEU C N 1
ATOM 2293 C CA . LEU C 1 48 ? 19.600 34.352 16.000 1.00 19.87 48 LEU C CA 1
ATOM 2294 C C . LEU C 1 48 ? 18.457 35.002 15.228 1.00 20.52 48 LEU C C 1
ATOM 2295 O O . LEU C 1 48 ? 17.323 34.527 15.253 1.00 20.64 48 LEU C O 1
ATOM 2300 N N . GLU C 1 49 ? 18.774 36.065 14.496 1.00 22.83 49 GLU C N 1
ATOM 2301 C CA . GLU C 1 49 ? 17.771 36.716 13.668 1.00 23.93 49 GLU C CA 1
ATOM 2302 C C . GLU C 1 49 ? 17.227 35.707 12.663 1.00 23.48 49 GLU C C 1
ATOM 2303 O O . GLU C 1 49 ? 17.986 34.981 12.028 1.00 23.38 49 GLU C O 1
ATOM 2309 N N . GLY C 1 50 ? 15.906 35.597 12.596 1.00 21.94 50 GLY C N 1
ATOM 2310 C CA . GLY C 1 50 ? 15.277 34.643 11.707 1.00 19.94 50 GLY C CA 1
ATOM 2311 C C . GLY C 1 50 ? 14.915 33.332 12.353 1.00 20.91 50 GLY C C 1
ATOM 2312 O O . GLY C 1 50 ? 14.253 32.503 11.751 1.00 20.79 50 GLY C O 1
ATOM 2313 N N . TYR C 1 51 ? 15.422 33.093 13.562 1.00 16.46 51 TYR C N 1
ATOM 2314 C CA . TYR C 1 51 ? 15.085 31.894 14.277 1.00 16.62 51 TYR C CA 1
ATOM 2315 C C . TYR C 1 51 ? 13.918 32.136 15.221 1.00 13.75 51 TYR C C 1
ATOM 2316 O O . TYR C 1 51 ? 13.604 33.277 15.575 1.00 15.43 51 TYR C O 1
ATOM 2325 N N . ASP C 1 52 ? 13.278 31.041 15.607 1.00 18.20 52 ASP C N 1
ATOM 2326 C CA . ASP C 1 52 ? 12.198 31.025 16.586 1.00 19.78 52 ASP C CA 1
ATOM 2327 C C . ASP C 1 52 ? 12.822 30.706 17.948 1.00 19.78 52 ASP C C 1
ATOM 2328 O O . ASP C 1 52 ? 13.248 29.571 18.190 1.00 19.63 52 ASP C O 1
ATOM 2333 N N . VAL C 1 53 ? 12.937 31.719 18.807 1.00 18.65 53 VAL C N 1
ATOM 2334 C CA . VAL C 1 53 ? 13.786 31.632 19.986 1.00 19.38 53 VAL C CA 1
ATOM 2335 C C . VAL C 1 53 ? 12.987 31.543 21.269 1.00 19.07 53 VAL C C 1
ATOM 2336 O O . VAL C 1 53 ? 12.012 32.268 21.480 1.00 19.66 53 VAL C O 1
ATOM 2340 N N . TYR C 1 54 ? 13.460 30.700 22.168 1.00 18.81 54 TYR C N 1
ATOM 2341 C CA . TYR C 1 54 ? 12.840 30.452 23.472 1.00 19.53 54 TYR C CA 1
ATOM 2342 C C . TYR C 1 54 ? 13.915 30.559 24.539 1.00 19.75 54 TYR C C 1
ATOM 2343 O O . TYR C 1 54 ? 15.064 30.125 24.310 1.00 21.22 54 TYR C O 1
ATOM 2352 N N . LEU C 1 55 ? 13.576 31.109 25.702 1.00 19.48 55 LEU C N 1
ATOM 2353 C CA . LEU C 1 55 ? 14.453 31.118 26.865 1.00 18.50 55 LEU C CA 1
ATOM 2354 C C . LEU C 1 55 ? 13.859 30.206 27.923 1.00 18.82 55 LEU C C 1
ATOM 2355 O O . LEU C 1 55 ? 12.746 30.445 28.408 1.00 19.59 55 LEU C O 1
ATOM 2360 N N . LEU C 1 56 ? 14.591 29.152 28.265 1.00 19.01 56 LEU C N 1
ATOM 2361 C CA . LEU C 1 56 ? 14.220 28.229 29.320 1.00 19.07 56 LEU C CA 1
ATOM 2362 C C . LEU C 1 56 ? 15.295 28.272 30.402 1.00 18.93 56 LEU C C 1
ATOM 2363 O O . LEU C 1 56 ? 16.261 27.497 30.366 1.00 20.26 56 LEU C O 1
ATOM 2368 N N . ALA C 1 57 ? 15.189 29.248 31.288 1.00 19.61 57 ALA C N 1
ATOM 2369 C CA . ALA C 1 57 ? 16.200 29.481 32.309 1.00 19.52 57 ALA C CA 1
ATOM 2370 C C . ALA C 1 57 ? 15.891 28.640 33.531 1.00 19.61 57 ALA C C 1
ATOM 2371 O O . ALA C 1 57 ? 14.824 28.016 33.617 1.00 21.40 57 ALA C O 1
ATOM 2373 N N . ASP C 1 58 ? 16.799 28.625 34.491 1.00 19.16 58 ASP C N 1
ATOM 2374 C CA . ASP C 1 58 ? 16.550 27.937 35.748 1.00 18.40 58 ASP C CA 1
ATOM 2375 C C . ASP C 1 58 ? 15.855 28.872 36.726 1.00 19.50 58 ASP C C 1
ATOM 2376 O O . ASP C 1 58 ? 15.884 30.105 36.579 1.00 20.48 58 ASP C O 1
ATOM 2381 N N . ALA C 1 59 ? 15.254 28.287 37.758 1.00 12.43 59 ALA C N 1
ATOM 2382 C CA . ALA C 1 59 ? 14.539 29.052 38.778 1.00 14.04 59 ALA C CA 1
ATOM 2383 C C . ALA C 1 59 ? 15.509 29.391 39.909 1.00 13.76 59 ALA C C 1
ATOM 2384 O O . ALA C 1 59 ? 15.384 28.884 41.044 1.00 15.20 59 ALA C O 1
ATOM 2386 N N . ASP C 1 60 ? 16.514 30.178 39.581 1.00 14.14 60 ASP C N 1
ATOM 2387 C CA . ASP C 1 60 ? 17.518 30.608 40.534 1.00 14.82 60 ASP C CA 1
ATOM 2388 C C . ASP C 1 60 ? 17.816 32.069 40.285 1.00 16.35 60 ASP C C 1
ATOM 2389 O O . ASP C 1 60 ? 17.219 32.685 39.388 1.00 14.49 60 ASP C O 1
ATOM 2394 N N . GLU C 1 61 ? 18.646 32.675 41.122 1.00 18.75 61 GLU C N 1
ATOM 2395 C CA . GLU C 1 61 ? 18.841 34.110 41.030 1.00 18.64 61 GLU C CA 1
ATOM 2396 C C . GLU C 1 61 ? 19.404 34.522 39.675 1.00 18.25 61 GLU C C 1
ATOM 2397 O O . GLU C 1 61 ? 18.968 35.515 39.092 1.00 19.75 61 GLU C O 1
ATOM 2403 N N . ALA C 1 62 ? 20.371 33.766 39.163 1.00 18.61 62 ALA C N 1
ATOM 2404 C CA . ALA C 1 62 ? 20.925 34.076 37.848 1.00 18.57 62 ALA C CA 1
ATOM 2405 C C . ALA C 1 62 ? 19.851 33.983 36.772 1.00 19.31 62 ALA C C 1
ATOM 2406 O O . ALA C 1 62 ? 19.802 34.806 35.857 1.00 19.78 62 ALA C O 1
ATOM 2408 N N . GLY C 1 63 ? 18.976 32.994 36.885 1.00 18.04 63 GLY C N 1
ATOM 2409 C CA . GLY C 1 63 ? 17.886 32.826 35.928 1.00 19.44 63 GLY C CA 1
ATOM 2410 C C . GLY C 1 63 ? 16.918 33.995 35.959 1.00 19.55 63 GLY C C 1
ATOM 2411 O O . GLY C 1 63 ? 16.447 34.455 34.912 1.00 20.12 63 GLY C O 1
ATOM 2412 N N . GLU C 1 64 ? 16.600 34.487 37.154 1.00 19.33 64 GLU C N 1
ATOM 2413 C CA . GLU C 1 64 ? 15.687 35.620 37.280 1.00 20.34 64 GLU C CA 1
ATOM 2414 C C . GLU C 1 64 ? 16.306 36.875 36.675 1.00 20.35 64 GLU C C 1
ATOM 2415 O O . GLU C 1 64 ? 15.625 37.627 35.964 1.00 20.76 64 GLU C O 1
ATOM 2421 N N . LYS C 1 65 ? 17.604 37.064 36.882 1.00 19.45 65 LYS C N 1
ATOM 2422 C CA . LYS C 1 65 ? 18.315 38.170 36.262 1.00 20.71 65 LYS C CA 1
ATOM 2423 C C . LYS C 1 65 ? 18.317 38.056 34.737 1.00 19.89 65 LYS C C 1
ATOM 2424 O O . LYS C 1 65 ? 18.084 39.030 34.020 1.00 20.58 65 LYS C O 1
ATOM 2430 N N . LEU C 1 66 ? 18.603 36.863 34.239 1.00 19.93 66 LEU C N 1
ATOM 2431 C CA . LEU C 1 66 ? 18.583 36.621 32.803 1.00 20.09 66 LEU C CA 1
ATOM 2432 C C . LEU C 1 66 ? 17.228 36.962 32.232 1.00 19.83 66 LEU C C 1
ATOM 2433 O O . LEU C 1 66 ? 17.123 37.601 31.192 1.00 20.75 66 LEU C O 1
ATOM 2442 N N . ARG C 1 67 ? 16.159 36.533 32.885 1.00 19.66 67 ARG C N 1
ATOM 2443 C CA . ARG C 1 67 ? 14.835 36.771 32.335 1.00 19.90 67 ARG C CA 1
ATOM 2444 C C . ARG C 1 67 ? 14.527 38.255 32.265 1.00 20.09 67 ARG C C 1
ATOM 2445 O O . ARG C 1 67 ? 13.971 38.707 31.267 1.00 19.75 67 ARG C O 1
ATOM 2453 N N . ARG C 1 68 ? 14.897 39.014 33.300 1.00 18.97 68 ARG C N 1
ATOM 2454 C CA . ARG C 1 68 ? 14.680 40.449 33.266 1.00 19.59 68 ARG C CA 1
ATOM 2455 C C . ARG C 1 68 ? 15.477 41.106 32.140 1.00 19.24 68 ARG C C 1
ATOM 2456 O O . ARG C 1 68 ? 14.989 41.985 31.431 1.00 18.92 68 ARG C O 1
ATOM 2464 N N . GLN C 1 69 ? 16.724 40.688 31.982 1.00 18.13 69 GLN C N 1
ATOM 2465 C CA . GLN C 1 69 ? 17.570 41.220 30.942 1.00 18.01 69 GLN C CA 1
ATOM 2466 C C . GLN C 1 69 ? 16.992 40.900 29.556 1.00 18.25 69 GLN C C 1
ATOM 2467 O O . GLN C 1 69 ? 16.945 41.764 28.693 1.00 18.08 69 GLN C O 1
ATOM 2473 N N . PHE C 1 70 ? 16.487 39.683 29.369 1.00 17.89 70 PHE C N 1
ATOM 2474 C CA . PHE C 1 70 ? 15.912 39.318 28.079 1.00 17.56 70 PHE C CA 1
ATOM 2475 C C . PHE C 1 70 ? 14.639 40.115 27.813 1.00 18.44 70 PHE C C 1
ATOM 2476 O O . PHE C 1 70 ? 14.384 40.522 26.682 1.00 18.70 70 PHE C O 1
ATOM 2484 N N . ARG C 1 71 ? 13.820 40.335 28.841 1.00 19.46 71 ARG C N 1
ATOM 2485 C CA . ARG C 1 71 ? 12.589 41.097 28.632 1.00 19.59 71 ARG C CA 1
ATOM 2486 C C . ARG C 1 71 ? 12.903 42.510 28.151 1.00 21.13 71 ARG C C 1
ATOM 2487 O O . ARG C 1 71 ? 12.161 43.085 27.336 1.00 20.75 71 ARG C O 1
ATOM 2495 N N A ARG C 1 72 ? 14.045 43.026 28.606 0.50 21.25 72 ARG C N 1
ATOM 2496 N N B ARG C 1 72 ? 13.997 43.084 28.634 0.50 20.26 72 ARG C N 1
ATOM 2497 C CA A ARG C 1 72 ? 14.471 44.395 28.321 0.50 24.66 72 ARG C CA 1
ATOM 2498 C CA B ARG C 1 72 ? 14.372 44.420 28.187 0.50 22.49 72 ARG C CA 1
ATOM 2499 C C A ARG C 1 72 ? 15.189 44.512 26.977 0.50 23.14 72 ARG C C 1
ATOM 2500 C C B ARG C 1 72 ? 14.997 44.381 26.795 0.50 21.59 72 ARG C C 1
ATOM 2501 O O A ARG C 1 72 ? 15.101 45.542 26.308 0.50 23.51 72 ARG C O 1
ATOM 2502 O O B ARG C 1 72 ? 14.576 45.094 25.884 0.50 22.12 72 ARG C O 1
ATOM 2517 N N . MET C 1 73 ? 15.955 43.483 26.624 1.00 21.56 73 MET C N 1
ATOM 2518 C CA . MET C 1 73 ? 16.928 43.565 25.544 1.00 23.83 73 MET C CA 1
ATOM 2519 C C . MET C 1 73 ? 16.696 42.602 24.392 1.00 22.35 73 MET C C 1
ATOM 2520 O O . MET C 1 73 ? 17.252 42.768 23.315 1.00 23.99 73 MET C O 1
ATOM 2529 N N . PHE C 1 74 ? 16.006 41.504 24.675 1.00 18.30 74 PHE C N 1
ATOM 2530 C CA . PHE C 1 74 ? 15.771 40.468 23.667 1.00 18.55 74 PHE C CA 1
ATOM 2531 C C . PHE C 1 74 ? 14.321 40.089 23.765 1.00 17.20 74 PHE C C 1
ATOM 2532 O O . PHE C 1 74 ? 13.963 38.952 24.043 1.00 15.09 74 PHE C O 1
ATOM 2540 N N . PRO C 1 75 ? 13.457 41.066 23.487 1.00 17.09 75 PRO C N 1
ATOM 2541 C CA . PRO C 1 75 ? 12.048 40.911 23.766 1.00 18.41 75 PRO C CA 1
ATOM 2542 C C . PRO C 1 75 ? 11.358 39.878 22.860 1.00 16.65 75 PRO C C 1
ATOM 2543 O O . PRO C 1 75 ? 10.342 39.310 23.231 1.00 20.27 75 PRO C O 1
ATOM 2547 N N . GLU C 1 76 ? 12.027 39.501 21.778 1.00 17.14 76 GLU C N 1
ATOM 2548 C CA . GLU C 1 76 ? 11.462 38.505 20.877 1.00 18.67 76 GLU C CA 1
ATOM 2549 C C . GLU C 1 76 ? 11.653 37.057 21.351 1.00 19.39 76 GLU C C 1
ATOM 2550 O O . GLU C 1 76 ? 11.013 36.143 20.836 1.00 20.73 76 GLU C O 1
ATOM 2561 N N . ALA C 1 77 ? 12.488 36.844 22.364 1.00 21.28 77 ALA C N 1
ATOM 2562 C CA . ALA C 1 77 ? 12.616 35.508 22.926 1.00 21.93 77 ALA C CA 1
ATOM 2563 C C . ALA C 1 77 ? 11.405 35.148 23.791 1.00 22.21 77 ALA C C 1
ATOM 2564 O O . ALA C 1 77 ? 11.056 35.894 24.706 1.00 24.25 77 ALA C O 1
ATOM 2566 N N . GLU C 1 78 ? 10.784 34.000 23.539 1.00 20.55 78 GLU C N 1
ATOM 2567 C CA . GLU C 1 78 ? 9.630 33.543 24.315 1.00 19.86 78 GLU C CA 1
ATOM 2568 C C . GLU C 1 78 ? 10.092 32.788 25.553 1.00 19.68 78 GLU C C 1
ATOM 2569 O O . GLU C 1 78 ? 10.869 31.818 25.454 1.00 20.34 78 GLU C O 1
ATOM 2575 N N . HIS C 1 79 ? 9.500 33.086 26.683 1.00 18.65 79 HIS C N 1
ATOM 2576 C CA . HIS C 1 79 ? 9.933 32.480 27.933 1.00 19.15 79 HIS C CA 1
ATOM 2577 C C . HIS C 1 79 ? 9.177 31.212 28.209 1.00 19.44 79 HIS C C 1
ATOM 2578 O O . HIS C 1 79 ? 7.936 31.213 28.163 1.00 20.66 79 HIS C O 1
ATOM 2585 N N . LEU C 1 80 ? 9.904 30.139 28.482 1.00 18.48 80 LEU C N 1
ATOM 2586 C CA . LEU C 1 80 ? 9.329 28.875 28.936 1.00 18.62 80 LEU C CA 1
ATOM 2587 C C . LEU C 1 80 ? 9.796 28.629 30.354 1.00 18.79 80 LEU C C 1
ATOM 2588 O O . LEU C 1 80 ? 10.876 29.059 30.729 1.00 20.31 80 LEU C O 1
ATOM 2593 N N . TYR C 1 81 ? 8.996 27.916 31.125 1.00 18.57 81 TYR C N 1
ATOM 2594 C CA . TYR C 1 81 ? 9.280 27.692 32.536 1.00 18.32 81 TYR C CA 1
ATOM 2595 C C . TYR C 1 81 ? 9.117 26.245 32.913 1.00 19.47 81 TYR C C 1
ATOM 2596 O O . TYR C 1 81 ? 8.117 25.597 32.558 1.00 20.29 81 TYR C O 1
ATOM 2605 N N . ILE C 1 82 ? 10.046 25.732 33.696 1.00 19.03 82 ILE C N 1
ATOM 2606 C CA . ILE C 1 82 ? 9.779 24.503 34.449 1.00 19.44 82 ILE C CA 1
ATOM 2607 C C . ILE C 1 82 ? 9.094 24.874 35.755 1.00 17.62 82 ILE C C 1
ATOM 2608 O O . ILE C 1 82 ? 9.072 26.044 36.137 1.00 19.09 82 ILE C O 1
ATOM 2613 N N . ASP C 1 83 ? 8.516 23.890 36.416 1.00 12.62 83 ASP C N 1
ATOM 2614 C CA . ASP C 1 83 ? 8.051 24.064 37.791 1.00 13.03 83 ASP C CA 1
ATOM 2615 C C . ASP C 1 83 ? 9.243 24.475 38.635 1.00 12.40 83 ASP C C 1
ATOM 2616 O O . ASP C 1 83 ? 10.246 23.776 38.684 1.00 13.02 83 ASP C O 1
ATOM 2621 N N . ARG 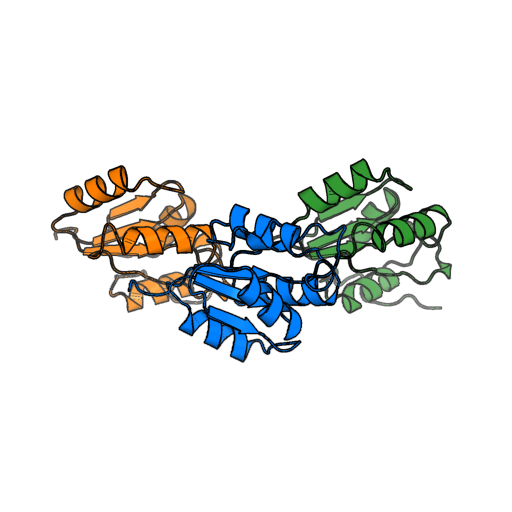C 1 84 ? 9.128 25.611 39.298 1.00 12.79 84 ARG C N 1
ATOM 2622 C CA . ARG C 1 84 ? 10.257 26.158 40.022 1.00 13.61 84 ARG C CA 1
ATOM 2623 C C . ARG C 1 84 ? 10.698 25.252 41.165 1.00 12.98 84 ARG C C 1
ATOM 2624 O O . ARG C 1 84 ? 11.830 25.366 41.610 1.00 14.81 84 ARG C O 1
ATOM 2632 N N . ALA C 1 85 ? 9.854 24.323 41.588 1.00 13.43 85 ALA C N 1
ATOM 2633 C CA . ALA C 1 85 ? 10.247 23.418 42.661 1.00 15.11 85 ALA C CA 1
ATOM 2634 C C . ALA C 1 85 ? 11.467 22.606 42.292 1.00 15.26 85 ALA C C 1
ATOM 2635 O O . ALA C 1 85 ? 12.181 22.145 43.175 1.00 15.78 85 ALA C O 1
ATOM 2637 N N . TYR C 1 86 ? 11.683 22.338 41.002 1.00 15.63 86 TYR C N 1
ATOM 2638 C CA . TYR C 1 86 ? 12.785 21.459 40.625 1.00 15.71 86 TYR C CA 1
ATOM 2639 C C . TYR C 1 86 ? 14.084 22.245 40.529 1.00 15.96 86 TYR C C 1
ATOM 2640 O O . TYR C 1 86 ? 15.160 21.655 40.408 1.00 16.08 86 TYR C O 1
ATOM 2649 N N . ARG C 1 87 ? 13.979 23.570 40.547 1.00 14.21 87 ARG C N 1
ATOM 2650 C CA . ARG C 1 87 ? 15.120 24.462 40.566 1.00 14.70 87 ARG C CA 1
ATOM 2651 C C . ARG C 1 87 ? 15.874 24.639 39.239 1.00 14.55 87 ARG C C 1
ATOM 2652 O O . ARG C 1 87 ? 15.992 25.745 38.731 1.00 15.25 87 ARG C O 1
ATOM 2660 N N . GLU C 1 88 ? 16.461 23.559 38.733 1.00 15.35 88 GLU C N 1
ATOM 2661 C CA . GLU C 1 88 ? 17.210 23.591 37.484 1.00 16.82 88 GLU C CA 1
ATOM 2662 C C . GLU C 1 88 ? 16.505 22.688 36.513 1.00 13.15 88 GLU C C 1
ATOM 2663 O O . GLU C 1 88 ? 16.032 21.646 36.862 1.00 14.08 88 GLU C O 1
ATOM 2669 N N . VAL C 1 89 ? 16.599 23.072 35.243 1.00 13.53 89 VAL C N 1
ATOM 2670 C CA . VAL C 1 89 ? 16.135 22.233 34.156 1.00 13.64 89 VAL C CA 1
ATOM 2671 C C . VAL C 1 89 ? 16.762 20.831 34.246 1.00 14.50 89 VAL C C 1
ATOM 2672 O O . VAL C 1 89 ? 16.077 19.808 34.140 1.00 15.17 89 VAL C O 1
ATOM 2676 N N . ALA C 1 90 ? 18.061 20.788 34.559 1.00 13.74 90 ALA C N 1
ATOM 2677 C CA . ALA C 1 90 ? 18.778 19.521 34.654 1.00 16.62 90 ALA C CA 1
ATOM 2678 C C . ALA C 1 90 ? 18.203 18.624 35.737 1.00 15.22 90 ALA C C 1
ATOM 2679 O O . ALA C 1 90 ? 18.330 17.403 35.667 1.00 18.39 90 ALA C O 1
ATOM 2681 N N . ALA C 1 91 ? 17.577 19.221 36.744 1.00 14.64 91 ALA C N 1
ATOM 2682 C CA . ALA C 1 91 ? 17.041 18.481 37.888 1.00 16.39 91 ALA C CA 1
ATOM 2683 C C . ALA C 1 91 ? 15.584 18.055 37.706 1.00 17.02 91 ALA C C 1
ATOM 2684 O O . ALA C 1 91 ? 15.047 17.294 38.504 1.00 20.44 91 ALA C O 1
ATOM 2686 N N . ALA C 1 92 ? 14.932 18.567 36.668 1.00 16.52 92 ALA C N 1
ATOM 2687 C CA . ALA C 1 92 ? 13.510 18.288 36.508 1.00 15.88 92 ALA C CA 1
ATOM 2688 C C . ALA C 1 92 ? 13.353 16.883 35.939 1.00 15.17 92 ALA C C 1
ATOM 2689 O O . ALA C 1 92 ? 14.156 16.447 35.115 1.00 16.06 92 ALA C O 1
ATOM 2691 N N . PRO C 1 93 ? 12.267 16.201 36.296 1.00 18.15 93 PRO C N 1
ATOM 2692 C CA . PRO C 1 93 ? 12.029 14.916 35.649 1.00 20.48 93 PRO C CA 1
ATOM 2693 C C . PRO C 1 93 ? 11.895 15.056 34.141 1.00 19.28 93 PRO C C 1
ATOM 2694 O O . PRO C 1 93 ? 11.306 16.011 33.661 1.00 19.89 93 PRO C O 1
ATOM 2698 N N . ILE C 1 94 ? 12.346 14.063 33.393 1.00 19.24 94 ILE C N 1
ATOM 2699 C CA . ILE C 1 94 ? 12.334 14.180 31.944 1.00 20.45 94 ILE C CA 1
ATOM 2700 C C . ILE C 1 94 ? 10.914 14.304 31.410 1.00 20.09 94 ILE C C 1
ATOM 2701 O O . ILE C 1 94 ? 10.678 15.065 30.469 1.00 19.72 94 ILE C O 1
ATOM 2706 N N . TRP C 1 95 ? 9.953 13.643 32.058 1.00 19.19 95 TRP C N 1
ATOM 2707 C CA . TRP C 1 95 ? 8.574 13.705 31.588 1.00 19.48 95 TRP C CA 1
ATOM 2708 C C . TRP C 1 95 ? 7.955 15.074 31.857 1.00 19.02 95 TRP C C 1
ATOM 2709 O O . TRP C 1 95 ? 7.064 15.510 31.129 1.00 20.21 95 TRP C O 1
ATOM 2730 N N . HIS C 1 96 ? 8.473 15.799 32.846 1.00 19.32 96 HIS C N 1
ATOM 2731 C CA . HIS C 1 96 ? 8.029 17.176 33.088 1.00 18.76 96 HIS C CA 1
ATOM 2732 C C . HIS C 1 96 ? 8.602 18.112 32.026 1.00 19.75 96 HIS C C 1
ATOM 2733 O O . HIS C 1 96 ? 7.897 18.942 31.435 1.00 20.03 96 HIS C O 1
ATOM 2740 N N . LEU C 1 97 ? 9.875 17.951 31.710 1.00 20.11 97 LEU C N 1
ATOM 2741 C CA . LEU C 1 97 ? 10.446 18.731 30.640 1.00 20.87 97 LEU C CA 1
ATOM 2742 C C . LEU C 1 97 ? 9.728 18.456 29.325 1.00 20.43 97 LEU C C 1
ATOM 2743 O O . LEU C 1 97 ? 9.461 19.381 28.548 1.00 20.37 97 LEU C O 1
ATOM 2752 N N . ALA C 1 98 ? 9.367 17.199 29.074 1.00 19.77 98 ALA C N 1
ATOM 2753 C CA . ALA C 1 98 ? 8.644 16.892 27.865 1.00 19.81 98 ALA C CA 1
ATOM 2754 C C . ALA C 1 98 ? 7.330 17.644 27.814 1.00 19.64 98 ALA C C 1
ATOM 2755 O O . ALA C 1 98 ? 6.947 18.128 26.755 1.00 20.15 98 ALA C O 1
ATOM 2757 N N . GLN C 1 99 ? 6.612 17.734 28.929 1.00 19.47 99 GLN C N 1
ATOM 2758 C CA . GLN C 1 99 ? 5.368 18.495 28.957 1.00 19.74 99 GLN C CA 1
ATOM 2759 C C . GLN C 1 99 ? 5.596 19.967 28.634 1.00 19.12 99 GLN C C 1
ATOM 2760 O O . GLN C 1 99 ? 4.820 20.588 27.890 1.00 19.75 99 GLN C O 1
ATOM 2766 N N . VAL C 1 100 ? 6.616 20.560 29.234 1.00 19.54 100 VAL C N 1
ATOM 2767 C CA . VAL C 1 100 ? 6.893 21.970 29.006 1.00 21.00 100 VAL C CA 1
ATOM 2768 C C . VAL C 1 100 ? 7.139 22.195 27.520 1.00 20.21 100 VAL C C 1
ATOM 2769 O O . VAL C 1 100 ? 6.629 23.146 26.932 1.00 19.16 100 VAL C O 1
ATOM 2773 N N . LEU C 1 101 ? 7.926 21.314 26.925 1.00 18.66 101 LEU C N 1
ATOM 2774 C CA . LEU C 1 101 ? 8.281 21.458 25.524 1.00 19.54 101 LEU C CA 1
ATOM 2775 C C . LEU C 1 101 ? 7.091 21.169 24.620 1.00 18.54 101 LEU C C 1
ATOM 2776 O O . LEU C 1 101 ? 6.908 21.855 23.636 1.00 18.68 101 LEU C O 1
ATOM 2781 N N . LEU C 1 102 ? 6.279 20.182 24.959 1.00 19.00 102 LEU C N 1
ATOM 2782 C CA . LEU C 1 102 ? 5.066 19.917 24.187 1.00 19.11 102 LEU C CA 1
ATOM 2783 C C . LEU C 1 102 ? 4.119 21.093 24.191 1.00 19.35 102 LEU C C 1
ATOM 2784 O O . LEU C 1 102 ? 3.495 21.397 23.175 1.00 19.22 102 LEU C O 1
ATOM 2789 N N . ARG C 1 103 ? 3.990 21.769 25.325 1.00 19.44 103 ARG C N 1
ATOM 2790 C CA . ARG C 1 103 ? 3.111 22.914 25.389 1.00 19.78 103 ARG C CA 1
ATOM 2791 C C . ARG C 1 103 ? 3.593 24.040 24.494 1.00 20.28 103 ARG C C 1
ATOM 2792 O O . ARG C 1 103 ? 2.790 24.835 24.012 1.00 20.50 103 ARG C O 1
ATOM 2800 N N . ALA C 1 104 ? 4.894 24.063 24.221 1.00 20.15 104 ALA C N 1
ATOM 2801 C CA . ALA C 1 104 ? 5.472 25.004 23.303 1.00 19.32 104 ALA C CA 1
ATOM 2802 C C . ALA C 1 104 ? 5.598 24.463 21.888 1.00 19.41 104 ALA C C 1
ATOM 2803 O O . ALA C 1 104 ? 6.251 25.077 21.061 1.00 20.58 104 ALA C O 1
ATOM 2805 N N . ARG C 1 105 ? 4.980 23.307 21.645 1.00 13.68 105 ARG C N 1
ATOM 2806 C CA . ARG C 1 105 ? 4.866 22.725 20.293 1.00 15.01 105 ARG C CA 1
ATOM 2807 C C . ARG C 1 105 ? 6.186 22.173 19.741 1.00 15.32 105 ARG C C 1
ATOM 2808 O O . ARG C 1 105 ? 6.377 22.079 18.531 1.00 16.18 105 ARG C O 1
ATOM 2816 N N . PHE C 1 106 ? 7.092 21.754 20.627 1.00 13.56 106 PHE C N 1
ATOM 2817 C CA . PHE C 1 106 ? 8.235 20.954 20.218 1.00 13.59 106 PHE C CA 1
ATOM 2818 C C . PHE C 1 106 ? 7.866 19.495 20.081 1.00 12.35 106 PHE C C 1
ATOM 2819 O O . PHE C 1 106 ? 6.952 19.008 20.770 1.00 14.73 106 PHE C O 1
ATOM 2827 N N . ASP C 1 107 ? 8.612 18.799 19.234 1.00 13.07 107 ASP C N 1
ATOM 2828 C CA . ASP C 1 107 ? 8.537 17.349 19.175 1.00 13.62 107 ASP C CA 1
ATOM 2829 C C . ASP C 1 107 ? 9.479 16.764 20.206 1.00 13.47 107 ASP C C 1
ATOM 2830 O O . ASP C 1 107 ? 10.641 17.191 20.286 1.00 14.25 107 ASP C O 1
ATOM 2835 N N . VAL C 1 108 ? 9.003 15.773 20.948 1.00 13.66 108 VAL C N 1
ATOM 2836 C CA . VAL C 1 108 ? 9.795 15.160 22.004 1.00 13.54 108 VAL C CA 1
ATOM 2837 C C . VAL C 1 108 ? 9.887 13.652 21.762 1.00 13.29 108 VAL C C 1
ATOM 2838 O O . VAL C 1 108 ? 9.045 13.067 21.077 1.00 14.72 108 VAL C O 1
ATOM 2842 N N . ARG C 1 109 ? 10.880 13.027 22.367 1.00 13.66 109 ARG C N 1
ATOM 2843 C CA . ARG C 1 109 ? 11.044 11.590 22.228 1.00 15.71 109 ARG C CA 1
ATOM 2844 C C . ARG C 1 109 ? 9.900 10.846 22.861 1.00 14.36 109 ARG C C 1
ATOM 2845 O O . ARG C 1 109 ? 9.439 11.183 23.945 1.00 14.06 109 ARG C O 1
ATOM 2853 N N . ILE C 1 110 ? 9.455 9.784 22.212 1.00 15.13 110 ILE C N 1
ATOM 2854 C CA . ILE C 1 110 ? 8.334 9.010 22.726 1.00 15.47 110 ILE C CA 1
ATOM 2855 C C . ILE C 1 110 ? 8.600 8.481 24.139 1.00 13.85 110 ILE C C 1
ATOM 2856 O O . ILE C 1 110 ? 7.697 8.450 24.963 1.00 13.70 110 ILE C O 1
ATOM 2861 N N . GLU C 1 111 ? 9.840 8.076 24.412 1.00 14.49 111 GLU C N 1
ATOM 2862 C CA A GLU C 1 111 ? 10.107 7.507 25.722 0.50 13.40 111 GLU C CA 1
ATOM 2863 C CA B GLU C 1 111 ? 10.264 7.536 25.705 0.50 15.27 111 GLU C CA 1
ATOM 2864 C C . GLU C 1 111 ? 10.070 8.527 26.854 1.00 13.69 111 GLU C C 1
ATOM 2865 O O . GLU C 1 111 ? 10.010 8.131 28.021 1.00 13.35 111 GLU C O 1
ATOM 2876 N N . SER C 1 112 ? 10.017 9.815 26.527 1.00 13.42 112 SER C N 1
ATOM 2877 C CA . SER C 1 112 ? 9.911 10.853 27.554 1.00 12.92 112 SER C CA 1
ATOM 2878 C C . SER C 1 112 ? 8.465 11.144 27.974 1.00 12.82 112 SER C C 1
ATOM 2879 O O . SER C 1 112 ? 8.222 11.900 28.896 1.00 13.32 112 SER C O 1
ATOM 2882 N N . LEU C 1 113 ? 7.498 10.532 27.287 1.00 11.57 113 LEU C N 1
ATOM 2883 C CA . LEU C 1 113 ? 6.098 10.930 27.458 1.00 13.13 113 LEU C CA 1
ATOM 2884 C C . LEU C 1 113 ? 5.466 10.398 28.739 1.00 13.05 113 LEU C C 1
ATOM 2885 O O . LEU C 1 113 ? 4.715 11.099 29.405 1.00 14.38 113 LEU C O 1
ATOM 2890 N N . MET C 1 114 ? 5.753 9.155 29.095 1.00 12.49 114 MET C N 1
ATOM 2891 C CA . MET C 1 114 ? 5.114 8.555 30.259 1.00 14.59 114 MET C CA 1
ATOM 2892 C C . MET C 1 114 ? 5.513 9.288 31.545 1.00 14.11 114 MET C C 1
ATOM 2893 O O . MET C 1 114 ? 6.692 9.556 31.781 1.00 14.34 114 MET C O 1
ATOM 2898 N N . ARG C 1 115 ? 4.534 9.539 32.411 1.00 16.49 115 ARG C N 1
ATOM 2899 C CA . ARG C 1 115 ? 4.763 10.204 33.687 1.00 18.43 115 ARG C CA 1
ATOM 2900 C C . ARG C 1 115 ? 5.274 9.217 34.720 1.00 18.00 115 ARG C C 1
ATOM 2901 O O . ARG C 1 115 ? 4.826 8.080 34.770 1.00 19.03 115 ARG C O 1
ATOM 2909 N N . GLY C 1 116 ? 6.137 9.681 35.617 1.00 19.83 116 GLY C N 1
ATOM 2910 C CA . GLY C 1 116 ? 6.533 8.849 36.746 1.00 23.41 116 GLY C CA 1
ATOM 2911 C C . GLY C 1 116 ? 5.414 8.694 37.760 1.00 25.11 116 GLY C C 1
ATOM 2912 O O . GLY C 1 116 ? 4.507 9.520 37.829 1.00 26.52 116 GLY C O 1
ATOM 2913 N N . ARG C 1 117 ? 5.438 7.595 38.509 1.00 28.90 117 ARG C N 1
ATOM 2914 C CA . ARG C 1 117 ? 4.481 7.397 39.594 1.00 31.73 117 ARG C CA 1
ATOM 2915 C C . ARG C 1 117 ? 4.865 8.231 40.816 1.00 31.80 117 ARG C C 1
ATOM 2916 O O . ARG C 1 117 ? 6.000 8.691 40.940 1.00 33.56 117 ARG C O 1
ATOM 2918 N N . GLY C 1 118 ? 3.906 8.454 41.704 1.00 33.83 118 GLY C N 1
ATOM 2919 C CA . GLY C 1 118 ? 4.174 9.177 42.939 1.00 34.57 118 GLY C CA 1
ATOM 2920 C C . GLY C 1 118 ? 4.201 10.681 42.769 1.00 34.61 118 GLY C C 1
ATOM 2921 O O . GLY C 1 118 ? 4.467 11.415 43.720 1.00 34.42 118 GLY C O 1
#

B-factor: mean 23.68, std 7.0, range [8.76, 90.85]

Radius of gyration: 23.87 Å; Cα contacts (8 Å, |Δi|>4): 606; chains: 3; bounding box: 33×60×75 Å

Foldseek 3Di:
DDDAFAEEEEADPVLQVLLVQFFDDDYHYHYCPQDHDLVVLLVVLVVNVRGAAEYEYFLDDSRVVVVVSCVVRPVNYHYFYQDCVQGGSNRDQLLRSNVSVVVVPTHTDPVSND/DDAAEEEEEADDLLQVLLVQWFDDDYHYHHCVFDDDLVVLLVVLVVNPRHQAEYEYFPDPRRVVVVVSCVVRPVRYHYFYQDCVQRGSNSDQQLRSNVSVVVVVTHTDPCSVDGDPPD/DAAAEEEEADDLLVVLLVQWFDDDYHYHYCVFADDLVVVLVVLVVNVRHQAEYEYFLDPSRVVNVVSCVVRVVRHHYFYQDNVLGHSSRDQLCSSNVSVVVVVTHTDPVSNDDDDD